Protein AF-A0A385FXW1-F1 (afdb_monomer_lite)

Sequence (199 aa):
MKAQQQLSPAILTKRTLDVDSADQAAQHPALFAQWQNGDLRPSAITLAFDPKARGGRDRMFSSTQFVGPWVDEACGTREPGVDRWEKGLFYPTWEQLCKLSALTETSLGILLNSPDTPNFLNGCSQVPTAFALRQVFHPLIVTATVNAHPHQAPLEDMTQALNQAIAAILQSIEDETDPLTLCLSELQTKPYLGEQDKS

Foldseek 3Di:
DDPPPLDALVVLLVLLPPQDLVVVCVVCVVLVVLLLVQLFALVLLVCLQAVPQAADDPCPDGPGSCDDQSNQVSLVHGPPVSVCSNQLLARDASSSLSSSCRSSVPDSCCRRVPDQPPGRHVHVDPDQLSVVSNRGRQVLRSCQQSVQPPDGHPPVSSVVSSVVSSVVQVVCVVVCNRPVSVVVVVVVPDDPPDDDDDD

pLDDT: mean 81.61, std 19.02, range [37.19, 98.44]

Secondary structure (DSSP, 8-state):
----PPPPHHHHGGGTTT--HHHHHHH-HHHHHHHHTT---HHHHHHHH-TT---STT------S--STHHHHHTTS-TTHHHHHHTTSSPPPHHHHHHHHHHHT--HHHHHSPPP-TTSSTTT-S-HHHHHHHHS--HHHHHHHHHHTTSPPPHHHHHHHHHHHHHHHHHHHHTT--HHHHHHHHHHHS---------

Radius of gyration: 18.96 Å; chains: 1; bounding box: 50×40×64 Å

Structure (mmCIF, N/CA/C/O backbone):
data_AF-A0A385FXW1-F1
#
_entry.id   AF-A0A385FXW1-F1
#
loop_
_atom_site.group_PDB
_atom_site.id
_atom_site.type_symbol
_atom_site.label_atom_id
_atom_site.label_alt_id
_atom_site.label_comp_id
_atom_site.label_asym_id
_atom_site.label_entity_id
_atom_site.label_seq_id
_atom_site.pdbx_PDB_ins_code
_atom_site.Cartn_x
_atom_site.Cartn_y
_atom_site.Cartn_z
_atom_site.occupancy
_atom_site.B_iso_or_equiv
_atom_site.auth_seq_id
_atom_site.auth_comp_id
_atom_site.auth_asym_id
_atom_site.auth_atom_id
_atom_site.pdbx_PDB_model_num
ATOM 1 N N . MET A 1 1 ? 34.981 7.737 -3.564 1.00 38.00 1 MET A N 1
ATOM 2 C CA . MET A 1 1 ? 33.539 7.458 -3.381 1.00 38.00 1 MET A CA 1
ATOM 3 C C . MET A 1 1 ? 32.894 7.509 -4.756 1.00 38.00 1 MET A C 1
ATOM 5 O O . MET A 1 1 ? 32.990 8.546 -5.397 1.00 38.00 1 MET A O 1
ATOM 9 N N . LYS A 1 2 ? 32.360 6.396 -5.273 1.00 37.19 2 LYS A N 1
ATOM 10 C CA . LYS A 1 2 ? 31.657 6.410 -6.566 1.00 37.19 2 LYS A CA 1
ATOM 11 C C . LYS A 1 2 ? 30.309 7.101 -6.354 1.00 37.19 2 LYS A C 1
ATOM 13 O O . LYS A 1 2 ? 29.564 6.683 -5.472 1.00 37.19 2 LYS A O 1
ATOM 18 N N . ALA A 1 3 ? 30.025 8.155 -7.114 1.00 46.53 3 ALA A N 1
ATOM 19 C CA . ALA A 1 3 ? 28.678 8.704 -7.192 1.00 46.53 3 ALA A CA 1
ATOM 20 C C . ALA A 1 3 ? 27.745 7.577 -7.659 1.00 46.53 3 ALA A C 1
ATOM 22 O O . ALA A 1 3 ? 28.001 6.974 -8.703 1.00 46.53 3 ALA A O 1
ATOM 23 N N . GLN A 1 4 ? 26.719 7.239 -6.875 1.00 55.38 4 GLN A N 1
ATOM 24 C CA . GLN A 1 4 ? 25.631 6.406 -7.381 1.00 55.38 4 GLN A CA 1
ATOM 25 C C . GLN A 1 4 ? 24.998 7.187 -8.537 1.00 55.38 4 GLN A C 1
ATOM 27 O O . GLN A 1 4 ? 24.484 8.283 -8.327 1.00 55.38 4 GLN A O 1
ATOM 32 N N . GLN A 1 5 ? 25.114 6.674 -9.763 1.00 60.84 5 GLN A N 1
ATOM 33 C CA . GLN A 1 5 ? 24.385 7.227 -10.900 1.00 60.84 5 GLN A CA 1
ATOM 34 C C . GLN A 1 5 ? 22.892 7.094 -10.600 1.00 60.84 5 GLN A C 1
ATOM 36 O O . GLN A 1 5 ? 22.408 5.979 -10.414 1.00 60.84 5 GLN A O 1
ATOM 41 N N . GLN A 1 6 ? 22.182 8.222 -10.527 1.00 71.50 6 GLN A N 1
ATOM 42 C CA . GLN A 1 6 ? 20.722 8.219 -10.501 1.00 71.50 6 GLN A CA 1
ATOM 43 C C . GLN A 1 6 ? 20.230 7.586 -11.805 1.00 71.50 6 GLN A C 1
ATOM 45 O O . GLN A 1 6 ? 20.621 8.011 -12.896 1.00 71.50 6 GLN A O 1
ATOM 50 N N . LEU A 1 7 ? 19.423 6.534 -11.688 1.00 80.69 7 LEU A N 1
ATOM 51 C CA . LEU A 1 7 ? 18.827 5.875 -12.843 1.00 80.69 7 LEU A CA 1
ATOM 52 C C . LEU A 1 7 ? 17.668 6.731 -13.359 1.00 80.69 7 LEU A C 1
ATOM 54 O O . LEU A 1 7 ? 16.971 7.384 -12.586 1.00 80.69 7 LEU A O 1
ATOM 58 N N . SER A 1 8 ? 17.457 6.738 -14.675 1.00 86.44 8 SER A N 1
ATOM 59 C CA . SER A 1 8 ? 16.329 7.469 -15.253 1.00 86.44 8 SER A CA 1
ATOM 60 C C . SER A 1 8 ? 14.996 6.769 -14.942 1.00 86.44 8 SER A C 1
ATOM 62 O O . SER A 1 8 ? 14.975 5.537 -14.824 1.00 86.44 8 SER A O 1
ATOM 64 N N . PRO A 1 9 ? 13.867 7.507 -14.898 1.00 88.69 9 PRO A N 1
ATOM 65 C CA . PRO A 1 9 ? 12.534 6.924 -14.721 1.00 88.69 9 PRO A CA 1
ATOM 66 C C . PRO A 1 9 ? 12.256 5.754 -15.673 1.00 88.69 9 PRO A C 1
ATOM 68 O O . PRO A 1 9 ? 11.842 4.685 -15.246 1.00 88.69 9 PRO A O 1
ATOM 71 N N . ALA A 1 10 ? 12.618 5.898 -16.952 1.00 89.25 10 ALA A N 1
ATOM 72 C CA . ALA A 1 10 ? 12.426 4.855 -17.961 1.00 89.25 10 ALA A CA 1
ATOM 73 C C . ALA A 1 10 ? 13.201 3.553 -17.679 1.00 89.25 10 ALA A C 1
ATOM 75 O O . ALA A 1 10 ? 12.789 2.487 -18.130 1.00 89.25 10 ALA A O 1
ATOM 76 N N . ILE A 1 11 ? 14.337 3.617 -16.974 1.00 89.00 11 ILE A N 1
ATOM 77 C CA . ILE A 1 11 ? 15.075 2.419 -16.549 1.00 89.00 11 ILE A CA 1
ATOM 78 C C . ILE A 1 11 ? 14.391 1.789 -15.335 1.00 89.00 11 ILE A C 1
ATOM 80 O O . ILE A 1 11 ? 14.247 0.570 -15.289 1.00 89.00 11 ILE A O 1
ATOM 84 N N . LEU A 1 12 ? 13.953 2.608 -14.378 1.00 89.81 12 LEU A N 1
ATOM 85 C CA . LEU A 1 12 ? 13.321 2.143 -13.144 1.00 89.81 12 LEU A CA 1
ATOM 86 C C . LEU A 1 12 ? 11.959 1.489 -13.408 1.00 89.81 12 LEU A C 1
ATOM 88 O O . LEU A 1 12 ? 11.709 0.402 -12.895 1.00 89.81 12 LEU A O 1
ATOM 92 N N . THR A 1 13 ? 11.124 2.069 -14.274 1.00 92.56 13 THR A N 1
ATOM 93 C CA . THR A 1 13 ? 9.800 1.522 -14.622 1.00 92.56 13 THR A CA 1
ATOM 94 C C . THR A 1 13 ? 9.877 0.129 -15.250 1.00 92.56 13 THR A C 1
ATOM 96 O O . THR A 1 13 ? 8.966 -0.671 -15.078 1.00 92.56 13 THR A O 1
ATOM 99 N N . LYS A 1 14 ? 10.983 -0.236 -15.916 1.00 93.94 14 LYS A N 1
ATOM 100 C CA . LYS A 1 14 ? 11.144 -1.595 -16.470 1.00 93.94 14 LYS A CA 1
ATOM 101 C C . LYS A 1 14 ? 11.093 -2.689 -15.406 1.00 93.94 14 LYS A C 1
ATOM 103 O O . LYS A 1 14 ? 10.766 -3.820 -15.737 1.00 93.94 14 LYS A O 1
ATOM 108 N N . ARG A 1 15 ? 11.389 -2.361 -14.145 1.00 94.19 15 ARG A N 1
ATOM 109 C CA . ARG A 1 15 ? 11.328 -3.307 -13.024 1.00 94.19 15 ARG A CA 1
ATOM 110 C C . ARG A 1 15 ? 9.906 -3.781 -12.732 1.00 94.19 15 ARG A C 1
ATOM 112 O O . ARG A 1 15 ? 9.751 -4.832 -12.127 1.00 94.19 15 ARG A O 1
ATOM 119 N N . THR A 1 16 ? 8.883 -3.026 -13.140 1.00 95.31 16 THR A N 1
ATOM 120 C CA . THR A 1 16 ? 7.488 -3.295 -12.764 1.00 95.31 16 THR A CA 1
ATOM 121 C C . THR A 1 16 ? 6.642 -3.903 -13.883 1.00 95.31 16 THR A C 1
ATOM 123 O O . THR A 1 16 ? 5.524 -4.337 -13.612 1.00 95.31 16 THR A O 1
ATOM 126 N N . LEU A 1 17 ? 7.159 -3.959 -15.119 1.00 91.19 17 LEU A N 1
ATOM 127 C CA . LEU A 1 17 ? 6.408 -4.394 -16.306 1.00 91.19 17 LEU A CA 1
ATOM 128 C C . LEU A 1 17 ? 6.034 -5.881 -16.280 1.00 91.19 17 LEU A C 1
ATOM 130 O O . LEU A 1 17 ? 4.918 -6.224 -16.655 1.00 91.19 17 LEU A O 1
ATOM 134 N N . ASP A 1 18 ? 6.942 -6.732 -15.800 1.00 89.88 18 ASP A N 1
ATOM 135 C CA . ASP A 1 18 ? 6.795 -8.195 -15.832 1.00 89.88 18 ASP A CA 1
ATOM 136 C C . ASP A 1 18 ? 6.480 -8.788 -14.446 1.00 89.88 18 ASP A C 1
ATOM 138 O O . ASP A 1 18 ? 6.735 -9.961 -14.177 1.00 89.88 18 ASP A O 1
ATOM 142 N N . VAL A 1 19 ? 5.964 -7.967 -13.526 1.00 94.06 19 VAL A N 1
ATOM 143 C CA . VAL A 1 19 ? 5.595 -8.421 -12.181 1.00 94.06 19 VAL A CA 1
ATOM 144 C C . VAL A 1 19 ? 4.312 -9.246 -12.256 1.00 94.06 19 VAL A C 1
ATOM 146 O O . VAL A 1 19 ? 3.219 -8.698 -12.396 1.00 94.06 19 VAL A O 1
ATOM 149 N N . ASP A 1 20 ? 4.443 -10.562 -12.106 1.00 95.56 20 ASP A N 1
ATOM 150 C CA . ASP A 1 20 ? 3.311 -11.476 -11.956 1.00 95.56 20 ASP A CA 1
ATOM 151 C C . ASP A 1 20 ? 2.879 -11.543 -10.484 1.00 95.56 20 ASP A C 1
ATOM 153 O O . ASP A 1 20 ? 3.455 -12.252 -9.657 1.00 95.56 20 ASP A O 1
ATOM 157 N N . SER A 1 21 ? 1.861 -10.759 -10.134 1.00 94.94 21 SER A N 1
ATOM 158 C CA . SER A 1 21 ? 1.354 -10.686 -8.762 1.00 94.94 21 SER A CA 1
ATOM 159 C C . SER A 1 21 ? 0.651 -11.971 -8.309 1.00 94.94 21 SER A C 1
ATOM 161 O O . SER A 1 21 ? 0.663 -12.276 -7.113 1.00 94.94 21 SER A O 1
ATOM 163 N N . ALA A 1 22 ? 0.083 -12.749 -9.236 1.00 96.19 22 ALA A N 1
ATOM 164 C CA . ALA A 1 22 ? -0.553 -14.024 -8.924 1.00 96.19 22 ALA A CA 1
ATOM 165 C C . ALA A 1 22 ? 0.501 -15.086 -8.581 1.00 96.19 22 ALA A C 1
ATOM 167 O O . ALA A 1 22 ? 0.354 -15.798 -7.586 1.00 96.19 22 ALA A O 1
ATOM 168 N N . ASP A 1 23 ? 1.598 -15.133 -9.340 1.00 96.88 23 ASP A N 1
ATOM 169 C CA . ASP A 1 23 ? 2.757 -15.973 -9.032 1.00 96.88 23 ASP A CA 1
ATOM 170 C C . ASP A 1 23 ? 3.409 -15.566 -7.699 1.00 96.88 23 ASP A C 1
ATOM 172 O O . ASP A 1 23 ? 3.661 -16.423 -6.853 1.00 96.88 23 ASP A O 1
ATOM 176 N N . GLN A 1 24 ? 3.568 -14.262 -7.430 1.00 96.12 24 GLN A N 1
ATOM 177 C CA . GLN A 1 24 ? 4.052 -13.780 -6.126 1.00 96.12 24 GLN A CA 1
ATOM 178 C C . GLN A 1 24 ? 3.162 -14.244 -4.961 1.00 96.12 24 GLN A C 1
ATOM 180 O O . GLN A 1 24 ? 3.679 -14.660 -3.924 1.00 96.12 24 GLN A O 1
ATOM 185 N N . ALA A 1 25 ? 1.834 -14.218 -5.119 1.00 96.62 25 ALA A N 1
ATOM 186 C CA . ALA A 1 25 ? 0.914 -14.722 -4.097 1.00 96.62 25 ALA A CA 1
ATOM 187 C C . ALA A 1 25 ? 1.038 -16.245 -3.907 1.00 96.62 25 ALA A C 1
ATOM 189 O O . ALA A 1 25 ? 1.017 -16.729 -2.775 1.00 96.62 25 ALA A O 1
ATOM 190 N N . ALA A 1 26 ? 1.207 -17.000 -4.998 1.00 97.19 26 ALA A N 1
ATOM 191 C CA . ALA A 1 26 ? 1.361 -18.453 -4.964 1.00 97.19 26 ALA A CA 1
ATOM 192 C C . ALA A 1 26 ? 2.693 -18.897 -4.334 1.00 97.19 26 ALA A C 1
ATOM 194 O O . ALA A 1 26 ? 2.722 -19.861 -3.568 1.00 97.19 26 ALA A O 1
ATOM 195 N N . GLN A 1 27 ? 3.787 -18.190 -4.624 1.00 97.38 27 GLN A N 1
ATOM 196 C CA . GLN A 1 27 ? 5.116 -18.469 -4.070 1.00 97.38 27 GLN A CA 1
ATOM 197 C C . GLN A 1 27 ? 5.264 -17.992 -2.621 1.00 97.38 27 GLN A C 1
ATOM 199 O O . GLN A 1 27 ? 6.018 -18.583 -1.843 1.00 97.38 27 GLN A O 1
ATOM 204 N N . HIS A 1 28 ? 4.531 -16.945 -2.236 1.00 96.94 28 HIS A N 1
ATOM 205 C CA . HIS A 1 28 ? 4.620 -16.326 -0.916 1.00 96.94 28 HIS A CA 1
ATOM 206 C C . HIS A 1 28 ? 3.249 -16.197 -0.225 1.00 96.94 28 HIS A C 1
ATOM 208 O O . HIS A 1 28 ? 2.853 -15.092 0.156 1.00 96.94 28 HIS A O 1
ATOM 214 N N . PRO A 1 29 ? 2.538 -17.312 0.039 1.00 97.75 29 PRO A N 1
ATOM 215 C CA . PRO A 1 29 ? 1.183 -17.274 0.596 1.00 97.75 29 PRO A CA 1
ATOM 216 C C . PRO A 1 29 ? 1.125 -16.634 1.990 1.00 97.75 29 PRO A C 1
ATOM 218 O O . PRO A 1 29 ? 0.141 -15.987 2.334 1.00 97.75 29 PRO A O 1
ATOM 221 N N . ALA A 1 30 ? 2.192 -16.762 2.786 1.00 98.06 30 ALA A N 1
ATOM 222 C CA . ALA A 1 30 ? 2.284 -16.101 4.085 1.00 98.06 30 ALA A CA 1
ATOM 223 C C . ALA A 1 30 ? 2.343 -14.570 3.951 1.00 98.06 30 ALA A C 1
ATOM 225 O O . ALA A 1 30 ? 1.659 -13.873 4.691 1.00 98.06 30 ALA A O 1
ATOM 226 N N . LEU A 1 31 ? 3.107 -14.045 2.986 1.00 98.12 31 LEU A N 1
ATOM 227 C CA . LEU A 1 31 ? 3.185 -12.602 2.733 1.00 98.12 31 LEU A CA 1
ATOM 228 C C . LEU A 1 31 ? 1.866 -12.073 2.158 1.00 98.12 31 LEU A C 1
ATOM 230 O O . LEU A 1 31 ? 1.423 -10.988 2.524 1.00 98.12 31 LEU A O 1
ATOM 234 N N . PHE A 1 32 ? 1.207 -12.860 1.307 1.00 98.38 32 PHE A N 1
ATOM 235 C CA . PHE A 1 32 ? -0.126 -12.525 0.818 1.00 98.38 32 PHE A CA 1
ATOM 236 C C . PHE A 1 32 ? -1.137 -12.423 1.970 1.00 98.38 32 PHE A C 1
ATOM 238 O O . PHE A 1 32 ? -1.868 -11.440 2.052 1.00 98.38 32 PHE A O 1
ATOM 245 N N . ALA A 1 33 ? -1.117 -13.367 2.917 1.00 98.12 33 ALA A N 1
ATOM 246 C CA . ALA A 1 33 ? -1.958 -13.311 4.112 1.00 98.12 33 ALA A CA 1
ATOM 247 C C . ALA A 1 33 ? -1.640 -12.096 5.006 1.00 98.12 33 ALA A C 1
ATOM 249 O O . ALA A 1 33 ? -2.557 -11.440 5.492 1.00 98.12 33 ALA A O 1
ATOM 250 N N . GLN A 1 34 ? -0.361 -11.746 5.186 1.00 98.06 34 GLN A N 1
ATOM 251 C CA . GLN A 1 34 ? 0.041 -10.528 5.908 1.00 98.06 34 GLN A CA 1
ATOM 252 C C . GLN A 1 34 ? -0.510 -9.257 5.244 1.00 98.06 34 GLN A C 1
ATOM 254 O O . GLN A 1 34 ? -1.035 -8.369 5.915 1.00 98.06 34 GLN A O 1
ATOM 259 N N . TRP A 1 35 ? -0.456 -9.178 3.911 1.00 98.38 35 TRP A N 1
ATOM 260 C CA . TRP A 1 35 ? -1.084 -8.083 3.167 1.00 98.38 35 TRP A CA 1
ATOM 261 C C . TRP A 1 35 ? -2.607 -8.054 3.369 1.00 98.38 35 TRP A C 1
ATOM 263 O O . TRP A 1 35 ? -3.163 -6.993 3.642 1.00 98.38 35 TRP A O 1
ATOM 273 N N . GLN A 1 36 ? -3.288 -9.203 3.323 1.00 98.25 36 GLN A N 1
ATOM 274 C CA . GLN A 1 36 ? -4.732 -9.270 3.594 1.00 98.25 36 GLN A CA 1
ATOM 275 C C . GLN A 1 36 ? -5.090 -8.787 5.008 1.00 98.25 36 GLN A C 1
ATOM 277 O O . GLN A 1 36 ? -6.149 -8.192 5.202 1.00 98.25 36 GLN A O 1
ATOM 282 N N . ASN A 1 37 ? -4.198 -8.999 5.976 1.00 96.75 37 ASN A N 1
ATOM 283 C CA . ASN A 1 37 ? -4.364 -8.550 7.358 1.00 96.75 37 ASN A CA 1
ATOM 284 C C . ASN A 1 37 ? -4.016 -7.068 7.574 1.00 96.75 37 ASN A C 1
ATOM 286 O O . ASN A 1 37 ? -4.259 -6.542 8.659 1.00 96.75 37 ASN A O 1
ATOM 290 N N . GLY A 1 38 ? -3.492 -6.374 6.558 1.00 95.81 38 GLY A N 1
ATOM 291 C CA . GLY A 1 38 ? -3.130 -4.963 6.668 1.00 95.81 38 GLY A CA 1
ATOM 292 C C . GLY A 1 38 ? -1.759 -4.710 7.296 1.00 95.81 38 GLY A C 1
ATOM 293 O O . GLY A 1 38 ? -1.521 -3.608 7.783 1.00 95.81 38 GLY A O 1
ATOM 294 N N . ASP A 1 39 ? -0.849 -5.689 7.276 1.00 95.50 39 ASP A N 1
ATOM 295 C CA . ASP A 1 39 ? 0.424 -5.609 8.013 1.00 95.50 39 ASP A CA 1
ATOM 296 C C . ASP A 1 39 ? 1.414 -4.582 7.431 1.00 95.50 39 ASP A C 1
ATOM 298 O O . ASP A 1 39 ? 2.279 -4.069 8.145 1.00 95.50 39 ASP A O 1
ATOM 302 N N . LEU A 1 40 ? 1.268 -4.227 6.148 1.00 96.06 40 LEU A N 1
ATOM 303 C CA . LEU A 1 40 ? 2.027 -3.144 5.511 1.00 96.06 40 LEU A CA 1
ATOM 304 C C . LEU A 1 40 ? 1.834 -1.831 6.280 1.00 96.06 40 LEU A C 1
ATOM 306 O O . LEU A 1 40 ? 0.716 -1.464 6.623 1.00 96.06 40 LEU A O 1
ATOM 310 N N . ARG A 1 41 ? 2.909 -1.066 6.480 1.00 91.94 41 ARG A N 1
ATOM 311 C CA . ARG A 1 41 ? 2.847 0.243 7.146 1.00 91.94 41 ARG A CA 1
ATOM 312 C C . ARG A 1 41 ? 3.064 1.389 6.160 1.00 91.94 41 ARG A C 1
ATOM 314 O O . ARG A 1 41 ? 3.929 1.260 5.291 1.00 91.94 41 ARG A O 1
ATOM 321 N N . PRO A 1 42 ? 2.370 2.535 6.313 1.00 92.19 42 PRO A N 1
ATOM 322 C CA . PRO A 1 42 ? 2.653 3.724 5.504 1.00 92.19 42 PRO A CA 1
ATOM 323 C C . PRO A 1 42 ? 4.131 4.141 5.582 1.00 92.19 42 PRO A C 1
ATOM 325 O O . PRO A 1 42 ? 4.738 4.514 4.582 1.00 92.19 42 PRO A O 1
ATOM 328 N N . SER A 1 43 ? 4.749 3.972 6.753 1.00 86.94 43 SER A N 1
ATOM 329 C CA . SER A 1 43 ? 6.176 4.211 6.976 1.00 86.94 43 SER A CA 1
ATOM 330 C C . SER A 1 43 ? 7.108 3.338 6.146 1.00 86.94 43 SER A C 1
ATOM 332 O O . SER A 1 43 ? 8.137 3.820 5.676 1.00 86.94 43 SER A O 1
ATOM 334 N N . ALA A 1 44 ? 6.748 2.072 5.939 1.00 91.75 44 ALA A N 1
ATOM 335 C CA . ALA A 1 44 ? 7.525 1.148 5.124 1.00 91.75 44 ALA A CA 1
ATOM 336 C C . ALA A 1 44 ? 7.569 1.614 3.662 1.00 91.75 44 ALA A C 1
ATOM 338 O O . ALA A 1 44 ? 8.607 1.510 3.015 1.00 91.75 44 ALA A O 1
ATOM 339 N N . ILE A 1 45 ? 6.466 2.191 3.170 1.00 93.44 45 ILE A N 1
ATOM 340 C CA . ILE A 1 45 ? 6.373 2.776 1.826 1.00 93.44 45 ILE A CA 1
ATOM 341 C C . ILE A 1 45 ? 7.298 3.988 1.717 1.00 93.44 45 ILE A C 1
ATOM 343 O O . ILE A 1 45 ? 8.138 4.039 0.819 1.00 93.44 45 ILE A O 1
ATOM 347 N N . THR A 1 46 ? 7.210 4.921 2.669 1.00 89.50 46 THR A N 1
ATOM 348 C CA . THR A 1 46 ? 8.086 6.100 2.686 1.00 89.50 46 THR A CA 1
ATOM 349 C C . THR A 1 46 ? 9.558 5.723 2.755 1.00 89.50 46 THR A C 1
ATOM 351 O O . THR A 1 46 ? 10.365 6.273 2.013 1.00 89.50 46 THR A O 1
ATOM 354 N N . LEU A 1 47 ? 9.931 4.749 3.587 1.00 87.56 47 LEU A N 1
ATOM 355 C CA . LEU A 1 47 ? 11.320 4.298 3.697 1.00 87.56 47 LEU A CA 1
ATOM 356 C C . LEU A 1 47 ? 11.806 3.536 2.459 1.00 87.56 47 LEU A C 1
ATOM 358 O O . LEU A 1 47 ? 13.001 3.569 2.170 1.00 87.56 47 LEU A O 1
ATOM 362 N N . ALA A 1 48 ? 10.917 2.877 1.714 1.00 91.19 48 ALA A N 1
ATOM 363 C CA . ALA A 1 48 ? 11.274 2.225 0.457 1.00 91.19 48 ALA A CA 1
ATOM 364 C C . ALA A 1 48 ? 11.625 3.251 -0.636 1.00 91.19 48 ALA A C 1
ATOM 366 O O . ALA A 1 48 ? 12.578 3.052 -1.391 1.00 91.19 48 ALA A O 1
ATOM 367 N N . PHE A 1 49 ? 10.901 4.374 -0.699 1.00 89.75 49 PHE A N 1
ATOM 368 C CA . PHE A 1 49 ? 11.179 5.454 -1.652 1.00 89.75 49 PHE A CA 1
ATOM 369 C C . PHE A 1 49 ? 12.261 6.425 -1.178 1.00 89.75 49 PHE A C 1
ATOM 371 O O . PHE A 1 49 ? 13.022 6.952 -1.990 1.00 89.75 49 PHE A O 1
ATOM 378 N N . ASP A 1 50 ? 12.384 6.643 0.124 1.00 86.06 50 ASP A N 1
ATOM 379 C CA . ASP A 1 50 ? 13.431 7.457 0.721 1.00 86.06 50 ASP A CA 1
ATOM 380 C C . ASP A 1 50 ? 13.971 6.801 2.002 1.00 86.06 50 ASP A C 1
ATOM 382 O O . ASP A 1 50 ? 13.564 7.140 3.116 1.00 86.06 50 ASP A O 1
ATOM 386 N N . PRO A 1 51 ? 14.980 5.917 1.881 1.00 80.62 51 PRO A N 1
ATOM 387 C CA . PRO A 1 51 ? 15.619 5.285 3.038 1.00 80.62 51 PRO A CA 1
ATOM 388 C C . PRO A 1 51 ? 16.305 6.280 3.983 1.00 80.62 51 PRO A C 1
ATOM 390 O O . PRO A 1 51 ? 16.703 5.926 5.094 1.00 80.62 51 PRO A O 1
ATOM 393 N N . LYS A 1 52 ? 16.521 7.522 3.528 1.00 75.50 52 LYS A N 1
ATOM 394 C CA . LYS A 1 52 ? 17.111 8.607 4.314 1.00 75.50 52 LYS A CA 1
ATOM 395 C C . LYS A 1 52 ? 16.054 9.565 4.850 1.00 75.50 52 LYS A C 1
ATOM 397 O O . LYS A 1 52 ? 16.461 10.563 5.451 1.00 75.50 52 LYS A O 1
ATOM 402 N N . ALA A 1 53 ? 14.763 9.278 4.681 1.00 72.81 53 ALA A N 1
ATOM 403 C CA . ALA A 1 53 ? 13.689 10.072 5.245 1.00 72.81 53 ALA A CA 1
ATOM 404 C C . ALA A 1 53 ? 13.917 10.220 6.754 1.00 72.81 53 ALA A C 1
ATOM 406 O O . ALA A 1 53 ? 13.914 9.259 7.524 1.00 72.81 53 ALA A O 1
ATOM 407 N N . ARG A 1 54 ? 14.177 11.456 7.180 1.00 58.97 54 ARG A N 1
ATOM 408 C CA . ARG A 1 54 ? 14.229 11.847 8.587 1.00 58.97 54 ARG A CA 1
ATOM 409 C C . ARG A 1 54 ? 13.103 12.845 8.758 1.00 58.97 54 ARG A C 1
ATOM 411 O O . ARG A 1 54 ? 13.134 13.883 8.106 1.00 58.97 54 ARG A O 1
ATOM 418 N N . GLY A 1 55 ? 12.113 12.505 9.573 1.00 53.44 55 GLY A N 1
ATOM 419 C CA . GLY A 1 55 ? 10.997 13.389 9.890 1.00 53.44 55 GLY A CA 1
ATOM 420 C C . GLY A 1 55 ? 11.391 14.814 10.247 1.00 53.44 55 GLY A C 1
ATOM 421 O O . GLY A 1 55 ? 12.513 15.073 10.685 1.00 53.44 55 GLY A O 1
ATOM 422 N N . GLY A 1 56 ? 10.427 15.724 10.129 1.00 46.25 56 GLY A N 1
ATOM 423 C CA . GLY A 1 56 ? 10.570 17.120 10.540 1.00 46.25 56 GLY A CA 1
ATOM 424 C C . GLY A 1 56 ? 10.651 18.104 9.371 1.00 46.25 56 GLY A C 1
ATOM 425 O O . GLY A 1 56 ? 10.940 17.748 8.232 1.00 46.25 56 GLY A O 1
ATOM 426 N N . ARG A 1 57 ? 10.357 19.376 9.664 1.00 44.41 57 ARG A N 1
ATOM 427 C CA . ARG A 1 57 ? 10.230 20.454 8.663 1.00 44.41 57 ARG A CA 1
ATOM 428 C C . ARG A 1 57 ? 11.563 20.893 8.039 1.00 44.41 57 ARG A C 1
ATOM 430 O O . ARG A 1 57 ? 11.549 21.556 7.010 1.00 44.41 57 ARG A O 1
ATOM 437 N N . ASP A 1 58 ? 12.697 20.506 8.622 1.00 42.25 58 ASP A N 1
ATOM 438 C CA . ASP A 1 58 ? 14.004 21.107 8.314 1.00 42.25 58 ASP A CA 1
ATOM 439 C C . ASP A 1 58 ? 14.766 20.451 7.149 1.00 42.25 58 ASP A C 1
ATOM 441 O O . ASP A 1 58 ? 15.892 20.848 6.844 1.00 42.25 58 ASP A O 1
ATOM 445 N N . ARG A 1 59 ? 14.203 19.441 6.472 1.00 50.84 59 ARG A N 1
ATOM 446 C CA . ARG A 1 59 ? 14.872 18.759 5.346 1.00 50.84 59 ARG A CA 1
ATOM 447 C C . ARG A 1 59 ? 13.914 18.532 4.183 1.00 50.84 59 ARG A C 1
ATOM 449 O O . ARG A 1 59 ? 13.489 17.422 3.903 1.00 50.84 59 ARG A O 1
ATOM 456 N N . MET A 1 60 ? 13.596 19.630 3.505 1.00 46.12 60 MET A N 1
ATOM 457 C CA . MET A 1 60 ? 12.585 19.720 2.443 1.00 46.12 60 MET A CA 1
ATOM 458 C C . MET A 1 60 ? 12.981 19.084 1.097 1.00 46.12 60 MET A C 1
ATOM 460 O O . MET A 1 60 ? 12.166 19.055 0.183 1.00 46.12 60 MET A O 1
ATOM 464 N N . PHE A 1 61 ? 14.208 18.572 0.954 1.00 51.44 61 PHE A N 1
ATOM 465 C CA . PHE A 1 61 ? 14.693 18.001 -0.304 1.00 51.44 61 PHE A CA 1
ATOM 466 C C . PHE A 1 61 ? 15.251 16.600 -0.073 1.00 51.44 61 PHE A C 1
ATOM 468 O O . PHE A 1 61 ? 16.403 16.428 0.336 1.00 51.44 61 PHE A O 1
ATOM 475 N N . SER A 1 62 ? 14.421 15.593 -0.343 1.00 59.56 62 SER A N 1
ATOM 476 C CA . SER A 1 62 ? 14.924 14.242 -0.544 1.00 59.56 62 SER A CA 1
ATOM 477 C C . SER A 1 62 ? 15.773 14.220 -1.815 1.00 59.56 62 SER A C 1
ATOM 479 O O . SER A 1 62 ? 15.377 14.750 -2.850 1.00 59.56 62 SER A O 1
ATOM 481 N N . SER A 1 63 ? 16.957 13.613 -1.737 1.00 64.06 63 SER A N 1
ATOM 482 C CA . SER A 1 63 ? 17.804 13.350 -2.915 1.00 64.06 63 SER A CA 1
ATOM 483 C C . SER A 1 63 ? 17.452 12.020 -3.587 1.00 64.06 63 SER A C 1
ATOM 485 O O . SER A 1 63 ? 18.232 11.507 -4.397 1.00 64.06 63 SER A O 1
ATOM 487 N N . THR A 1 64 ? 16.300 11.442 -3.232 1.00 77.19 64 THR A N 1
ATOM 488 C CA . THR A 1 64 ? 15.810 10.226 -3.863 1.00 77.19 64 THR A CA 1
ATOM 489 C C . THR A 1 64 ? 15.543 10.446 -5.349 1.00 77.19 64 THR A C 1
ATOM 491 O O . THR A 1 64 ? 15.183 11.534 -5.793 1.00 77.19 64 THR A O 1
ATOM 494 N N . GLN A 1 65 ? 15.755 9.392 -6.131 1.00 81.62 65 GLN A N 1
ATOM 495 C CA . GLN A 1 65 ? 15.409 9.366 -7.550 1.00 81.62 65 GLN A CA 1
ATOM 496 C C . GLN A 1 65 ? 13.901 9.171 -7.770 1.00 81.62 65 GLN A C 1
ATOM 498 O O . GLN A 1 65 ? 13.420 9.443 -8.863 1.00 81.62 65 GLN A O 1
ATOM 503 N N . PHE A 1 66 ? 13.157 8.735 -6.747 1.00 86.62 66 PHE A N 1
ATOM 504 C CA . PHE A 1 66 ? 11.717 8.474 -6.795 1.00 86.62 66 PHE A CA 1
ATOM 505 C C . PHE A 1 66 ? 10.897 9.751 -6.564 1.00 86.62 66 PHE A C 1
ATOM 507 O O . PHE A 1 66 ? 10.236 9.903 -5.543 1.00 86.62 66 PHE A O 1
ATOM 514 N N . VAL A 1 67 ? 10.979 10.695 -7.504 1.00 83.12 67 VAL A N 1
ATOM 515 C CA . VAL A 1 67 ? 10.256 11.974 -7.433 1.00 83.12 67 VAL A CA 1
ATOM 516 C C . VAL A 1 67 ? 9.455 12.204 -8.710 1.00 83.12 67 VAL A C 1
ATOM 518 O O . VAL A 1 67 ? 10.010 12.150 -9.810 1.00 83.12 67 VAL A O 1
ATOM 521 N N . GLY A 1 68 ? 8.167 12.517 -8.549 1.00 85.25 68 GLY A N 1
ATOM 522 C CA . GLY A 1 68 ? 7.252 12.907 -9.623 1.00 85.25 68 GLY A CA 1
ATOM 523 C C . GLY A 1 68 ? 6.207 11.842 -9.990 1.00 85.25 68 GLY A C 1
ATOM 524 O O . GLY A 1 68 ? 6.286 10.707 -9.524 1.00 85.25 68 GLY A O 1
ATOM 525 N N . PRO A 1 69 ? 5.264 12.189 -10.887 1.00 88.62 69 PRO A N 1
ATOM 526 C CA . PRO A 1 69 ? 4.067 11.389 -11.192 1.00 88.62 69 PRO A CA 1
ATOM 527 C C . PRO A 1 69 ? 4.351 10.014 -11.803 1.00 88.62 69 PRO A C 1
ATOM 529 O O . PRO A 1 69 ? 3.503 9.126 -11.798 1.00 88.62 69 PRO A O 1
ATOM 532 N N . TRP A 1 70 ? 5.550 9.821 -12.355 1.00 92.88 70 TRP A N 1
ATOM 533 C CA . TRP A 1 70 ? 5.946 8.549 -12.952 1.00 92.88 70 TRP A CA 1
ATOM 534 C C . TRP A 1 70 ? 6.033 7.422 -11.909 1.00 92.88 70 TRP A C 1
ATOM 536 O O . TRP A 1 70 ? 5.931 6.252 -12.276 1.00 92.88 70 TRP A O 1
ATOM 546 N N . VAL A 1 71 ? 6.225 7.756 -10.625 1.00 94.19 71 VAL A N 1
ATOM 547 C CA . VAL A 1 71 ? 6.287 6.777 -9.530 1.00 94.19 71 VAL A CA 1
ATOM 548 C C . VAL A 1 71 ? 4.921 6.117 -9.339 1.00 94.19 71 VAL A C 1
ATOM 550 O O . VAL A 1 71 ? 4.844 4.891 -9.271 1.00 94.19 71 VAL A O 1
ATOM 553 N N . ASP A 1 72 ? 3.842 6.905 -9.338 1.00 96.25 72 ASP A N 1
ATOM 554 C CA . ASP A 1 72 ? 2.467 6.403 -9.294 1.00 96.25 72 ASP A CA 1
ATOM 555 C C . ASP A 1 72 ? 2.177 5.449 -10.451 1.00 96.25 72 ASP A C 1
ATOM 557 O O . ASP A 1 72 ? 1.701 4.331 -10.242 1.00 96.25 72 ASP A O 1
ATOM 561 N N . GLU A 1 73 ? 2.522 5.867 -11.670 1.00 95.94 73 GLU A N 1
ATOM 562 C CA . GLU A 1 73 ? 2.316 5.064 -12.873 1.00 95.94 73 GLU A CA 1
ATOM 563 C C . GLU A 1 73 ? 3.112 3.754 -12.815 1.00 95.94 73 GLU A C 1
ATOM 565 O O . GLU A 1 73 ? 2.560 2.681 -13.070 1.00 95.94 73 GLU A O 1
ATOM 570 N N . ALA A 1 74 ? 4.382 3.810 -12.402 1.00 96.44 74 ALA A N 1
ATOM 571 C CA . ALA A 1 74 ? 5.229 2.629 -12.252 1.00 96.44 74 ALA A CA 1
ATOM 572 C C . ALA A 1 74 ? 4.683 1.646 -11.202 1.00 96.44 74 ALA A C 1
ATOM 574 O O . ALA A 1 74 ? 4.813 0.432 -11.377 1.00 96.44 74 ALA A O 1
ATOM 575 N N . CYS A 1 75 ? 4.033 2.149 -10.150 1.00 96.38 75 CYS A N 1
ATOM 576 C CA . CYS A 1 75 ? 3.339 1.347 -9.146 1.00 96.38 75 CYS A CA 1
ATOM 577 C C . CYS A 1 75 ? 1.935 0.886 -9.572 1.00 96.38 75 CYS A C 1
ATOM 579 O O . CYS A 1 75 ? 1.302 0.136 -8.832 1.00 96.38 75 CYS A O 1
ATOM 581 N N . GLY A 1 76 ? 1.435 1.282 -10.746 1.00 95.06 76 GLY A N 1
ATOM 582 C CA . GLY A 1 76 ? 0.108 0.896 -11.230 1.00 95.06 76 GLY A CA 1
ATOM 583 C C . GLY A 1 76 ? -1.039 1.658 -10.561 1.00 95.06 76 GLY A C 1
ATOM 584 O O . GLY A 1 76 ? -2.117 1.099 -10.355 1.00 95.06 76 GLY A O 1
ATOM 585 N N . THR A 1 77 ? -0.817 2.917 -10.192 1.00 95.19 77 THR A N 1
ATOM 586 C CA . THR A 1 77 ? -1.847 3.827 -9.678 1.00 95.19 77 THR A CA 1
ATOM 587 C C . THR A 1 77 ? -1.831 5.155 -10.441 1.00 95.19 77 THR A C 1
ATOM 589 O O . THR A 1 77 ? -1.009 5.379 -11.327 1.00 95.19 77 THR A O 1
ATOM 592 N N . ARG A 1 78 ? -2.791 6.033 -10.144 1.00 93.19 78 ARG A N 1
ATOM 593 C CA . ARG A 1 78 ? -2.834 7.404 -10.668 1.00 93.19 78 ARG A CA 1
ATOM 594 C C . ARG A 1 78 ? -2.394 8.370 -9.583 1.00 93.19 78 ARG A C 1
ATOM 596 O O . ARG A 1 78 ? -2.828 8.214 -8.442 1.00 93.19 78 ARG A O 1
ATOM 603 N N . GLU A 1 79 ? -1.620 9.385 -9.956 1.00 91.06 79 GLU A N 1
ATOM 604 C CA . GLU A 1 79 ? -1.245 10.473 -9.049 1.00 91.06 79 GLU A CA 1
ATOM 605 C C . GLU A 1 79 ? -2.507 11.100 -8.412 1.00 91.06 79 GLU A C 1
ATOM 607 O O . GLU A 1 79 ? -3.500 11.335 -9.119 1.00 91.06 79 GLU A O 1
ATOM 612 N N . PRO A 1 80 ? -2.529 11.361 -7.088 1.00 94.06 80 PRO A N 1
ATOM 613 C CA . PRO A 1 80 ? -1.450 11.205 -6.098 1.00 94.06 80 PRO A CA 1
ATOM 614 C C . PRO A 1 80 ? -1.610 9.907 -5.277 1.00 94.06 80 PRO A C 1
ATOM 616 O O . PRO A 1 80 ? -1.906 9.933 -4.081 1.00 94.06 80 PRO A O 1
ATOM 619 N N . GLY A 1 81 ? -1.557 8.748 -5.925 1.00 94.12 81 GLY A N 1
ATOM 620 C CA . GLY A 1 81 ? -1.883 7.449 -5.342 1.00 94.12 81 GLY A CA 1
ATOM 621 C C . GLY A 1 81 ? -0.857 6.979 -4.315 1.00 94.12 81 GLY A C 1
ATOM 622 O O . GLY A 1 81 ? -1.240 6.627 -3.202 1.00 94.12 81 GLY A O 1
ATOM 623 N N . VAL A 1 82 ? 0.430 7.037 -4.649 1.00 94.31 82 VAL A N 1
ATOM 624 C CA . VAL A 1 82 ? 1.534 6.672 -3.748 1.00 94.31 82 VAL A CA 1
ATOM 625 C C . VAL A 1 82 ? 1.563 7.606 -2.540 1.00 94.31 82 VAL A C 1
ATOM 627 O O . VAL A 1 82 ? 1.608 7.127 -1.408 1.00 94.31 82 VAL A O 1
ATOM 630 N N . ASP A 1 83 ? 1.378 8.914 -2.751 1.00 92.69 83 ASP A N 1
ATOM 631 C CA . ASP A 1 83 ? 1.234 9.890 -1.661 1.00 92.69 83 ASP A CA 1
ATOM 632 C C . ASP A 1 83 ? 0.099 9.522 -0.695 1.00 92.69 83 ASP A C 1
ATOM 634 O O . ASP A 1 83 ? 0.1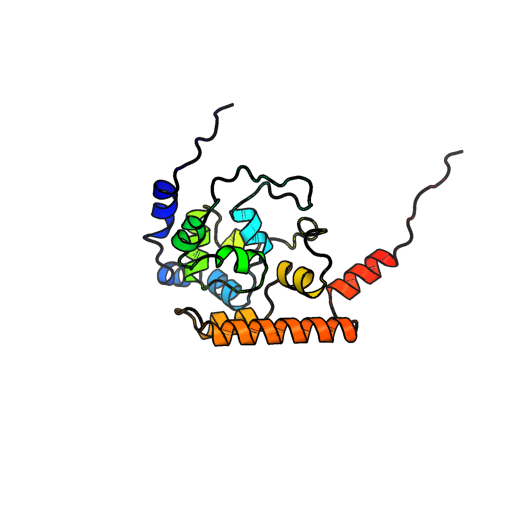75 9.770 0.511 1.00 92.69 83 ASP A O 1
ATOM 638 N N . ARG A 1 84 ? -1.013 8.989 -1.218 1.00 94.94 84 ARG A N 1
ATOM 639 C CA . ARG A 1 84 ? -2.150 8.549 -0.398 1.00 94.94 84 ARG A CA 1
ATOM 640 C C . ARG A 1 84 ? -1.805 7.294 0.394 1.00 94.94 84 ARG A C 1
ATOM 642 O O . ARG A 1 84 ? -2.280 7.181 1.521 1.00 94.94 84 ARG A O 1
ATOM 649 N N . TRP A 1 85 ? -0.970 6.404 -0.135 1.00 96.00 85 TRP A N 1
ATOM 650 C CA . TRP A 1 85 ? -0.485 5.234 0.598 1.00 96.00 85 TRP A CA 1
ATOM 651 C C . TRP A 1 85 ? 0.458 5.632 1.736 1.00 96.00 85 TRP A C 1
ATOM 653 O O . TRP A 1 85 ? 0.242 5.225 2.874 1.00 96.00 85 TRP A O 1
ATOM 663 N N . GLU A 1 86 ? 1.431 6.506 1.476 1.00 91.75 86 GLU A N 1
ATOM 664 C CA . GLU A 1 86 ? 2.353 7.041 2.496 1.00 91.75 86 GLU A CA 1
ATOM 665 C C . GLU A 1 86 ? 1.634 7.817 3.608 1.00 91.75 86 GLU A C 1
ATOM 667 O O . GLU A 1 86 ? 2.087 7.885 4.751 1.00 91.75 86 GLU A O 1
ATOM 672 N N . LYS A 1 87 ? 0.480 8.411 3.288 1.00 90.19 87 LYS A N 1
ATOM 673 C CA . LYS A 1 87 ? -0.375 9.109 4.257 1.00 90.19 87 LYS A CA 1
ATOM 674 C C . LYS A 1 87 ? -1.346 8.183 4.998 1.00 90.19 87 LYS A C 1
ATOM 676 O O . LYS A 1 87 ? -2.079 8.675 5.853 1.00 90.19 87 LYS A O 1
ATOM 681 N N . GLY A 1 88 ? -1.383 6.893 4.662 1.00 92.44 88 GLY A N 1
ATOM 682 C CA . GLY A 1 88 ? -2.326 5.934 5.236 1.00 92.44 88 GLY A CA 1
ATOM 683 C C . GLY A 1 88 ? -3.772 6.096 4.769 1.00 92.44 88 GLY A C 1
ATOM 684 O O . GLY A 1 88 ? -4.681 5.540 5.376 1.00 92.44 88 GLY A O 1
ATOM 685 N N . LEU A 1 89 ? -4.005 6.888 3.719 1.00 95.00 89 LEU A N 1
ATOM 686 C CA . LEU A 1 89 ? -5.345 7.237 3.249 1.00 95.00 89 LEU A CA 1
ATOM 687 C C . LEU A 1 89 ? -5.969 6.107 2.441 1.00 95.00 89 LEU A C 1
ATOM 689 O O . LEU A 1 89 ? -7.155 5.852 2.606 1.00 95.00 89 LEU A O 1
ATOM 693 N N . PHE A 1 90 ? -5.179 5.440 1.593 1.00 96.31 90 PHE A N 1
ATOM 694 C CA . PHE A 1 90 ? -5.597 4.280 0.802 1.00 96.31 90 PHE A CA 1
ATOM 695 C C . PHE A 1 90 ? -4.589 3.149 0.939 1.00 96.31 90 PHE A C 1
ATOM 697 O O . PHE A 1 90 ? -3.392 3.401 1.041 1.00 96.31 90 PHE A O 1
ATOM 704 N N . TYR A 1 91 ? -5.072 1.912 0.896 1.00 97.62 91 TYR A N 1
ATOM 705 C CA . TYR A 1 91 ? -4.234 0.721 0.932 1.00 97.62 91 TYR A CA 1
ATOM 706 C C . TYR A 1 91 ? -3.918 0.263 -0.503 1.00 97.62 91 TYR A C 1
ATOM 708 O O . TYR A 1 91 ? -4.822 0.283 -1.342 1.00 97.62 91 TYR A O 1
ATOM 716 N N . PRO A 1 92 ? -2.667 -0.107 -0.839 1.00 97.81 92 PRO A N 1
ATOM 717 C CA . PRO A 1 92 ? -2.356 -0.633 -2.164 1.00 97.81 92 PRO A CA 1
ATOM 718 C C . PRO A 1 92 ? -2.941 -2.039 -2.349 1.00 97.81 92 PRO A C 1
ATOM 720 O O . PRO A 1 92 ? -2.973 -2.849 -1.417 1.00 97.81 92 PRO A O 1
ATOM 723 N N . THR A 1 93 ? -3.354 -2.367 -3.576 1.00 97.94 93 THR A N 1
ATOM 724 C CA . THR A 1 93 ? -3.655 -3.762 -3.932 1.00 97.94 93 THR A CA 1
ATOM 725 C C . THR A 1 93 ? -2.384 -4.615 -3.862 1.00 97.94 93 THR A C 1
ATOM 727 O O . THR A 1 93 ? -1.269 -4.090 -3.919 1.00 97.94 93 THR A O 1
ATOM 730 N N . TRP A 1 94 ? -2.522 -5.942 -3.793 1.00 98.31 94 TRP A N 1
ATOM 731 C CA . TRP A 1 94 ? -1.359 -6.836 -3.828 1.00 98.31 94 TRP A CA 1
ATOM 732 C C . TRP A 1 94 ? -0.484 -6.624 -5.073 1.00 98.31 94 TRP A C 1
ATOM 734 O O . TRP A 1 94 ? 0.740 -6.591 -4.973 1.00 98.31 94 TRP A O 1
ATOM 744 N N . GLU A 1 95 ? -1.098 -6.405 -6.241 1.00 97.94 95 GLU A N 1
ATOM 745 C CA . GLU A 1 95 ? -0.366 -6.101 -7.475 1.00 97.94 95 GLU A CA 1
ATOM 746 C C . GLU A 1 95 ? 0.447 -4.805 -7.348 1.00 97.94 95 GLU A C 1
ATOM 748 O O . GLU A 1 95 ? 1.632 -4.779 -7.683 1.00 97.94 95 GLU A O 1
ATOM 753 N N . GLN A 1 96 ? -0.163 -3.744 -6.815 1.00 98.06 96 GLN A N 1
ATOM 754 C CA . GLN A 1 96 ? 0.505 -2.461 -6.590 1.00 98.06 96 GLN A CA 1
ATOM 755 C C . GLN A 1 96 ? 1.653 -2.590 -5.579 1.00 98.06 96 GLN A C 1
ATOM 757 O O . GLN A 1 96 ? 2.722 -2.015 -5.789 1.00 98.06 96 GLN A O 1
ATOM 762 N N . LEU A 1 97 ? 1.479 -3.395 -4.524 1.00 98.31 97 LEU A N 1
ATOM 763 C CA . LEU A 1 97 ? 2.534 -3.690 -3.553 1.00 98.31 97 LEU A CA 1
ATOM 764 C C . LEU A 1 97 ? 3.700 -4.467 -4.188 1.00 98.31 97 LEU A C 1
ATOM 766 O O . LEU A 1 97 ? 4.860 -4.137 -3.938 1.00 98.31 97 LEU A O 1
ATOM 770 N N . CYS A 1 98 ? 3.422 -5.446 -5.053 1.00 98.44 98 CYS A N 1
ATOM 771 C CA . CYS A 1 98 ? 4.461 -6.168 -5.793 1.00 98.44 98 CYS A CA 1
ATOM 772 C C . CYS A 1 98 ? 5.236 -5.232 -6.733 1.00 98.44 98 CYS A C 1
ATOM 774 O O . CYS A 1 98 ? 6.466 -5.282 -6.782 1.00 98.44 98 CYS A O 1
ATOM 776 N N . LYS A 1 99 ? 4.546 -4.320 -7.432 1.00 98.19 99 LYS A N 1
ATOM 777 C CA . LYS A 1 99 ? 5.194 -3.307 -8.281 1.00 98.19 99 LYS A CA 1
ATOM 778 C C . LYS A 1 99 ? 6.036 -2.327 -7.469 1.00 98.19 99 LYS A C 1
ATOM 780 O O . LYS A 1 99 ? 7.156 -2.033 -7.869 1.00 98.19 99 LYS A O 1
ATOM 785 N N . LEU A 1 100 ? 5.551 -1.864 -6.316 1.00 97.69 100 LEU A N 1
ATOM 786 C CA . LEU A 1 100 ? 6.329 -1.045 -5.379 1.00 97.69 100 LEU A CA 1
ATOM 787 C C . LEU A 1 100 ? 7.598 -1.778 -4.925 1.00 97.69 100 LEU A C 1
ATOM 789 O O . LEU A 1 100 ? 8.689 -1.203 -4.965 1.00 97.69 100 LEU A O 1
ATOM 793 N N . SER A 1 101 ? 7.471 -3.052 -4.543 1.00 97.50 101 SER A N 1
ATOM 794 C CA . SER A 1 101 ? 8.595 -3.900 -4.136 1.00 97.50 101 SER A CA 1
ATOM 795 C C . SER A 1 101 ? 9.644 -4.012 -5.245 1.00 97.50 101 SER A C 1
ATOM 797 O O . SER A 1 101 ? 10.826 -3.764 -5.006 1.00 97.50 101 SER A O 1
ATOM 799 N N . ALA A 1 102 ? 9.214 -4.285 -6.478 1.00 97.25 102 ALA A N 1
ATOM 800 C CA . ALA A 1 102 ? 10.104 -4.377 -7.630 1.00 97.25 102 ALA A CA 1
ATOM 801 C C . ALA A 1 102 ? 10.748 -3.027 -7.990 1.00 97.25 102 ALA A C 1
ATOM 803 O O . ALA A 1 102 ? 11.943 -2.961 -8.278 1.00 97.25 102 ALA A O 1
ATOM 804 N N . LEU A 1 103 ? 9.982 -1.934 -7.938 1.00 96.12 103 LEU A N 1
ATOM 805 C CA . LEU A 1 103 ? 10.453 -0.590 -8.270 1.00 96.12 103 LEU A CA 1
ATOM 806 C C . LEU A 1 103 ? 11.569 -0.129 -7.324 1.00 96.12 103 LEU A C 1
ATOM 808 O O . LEU A 1 103 ? 12.619 0.346 -7.772 1.00 96.12 103 LEU A O 1
ATOM 812 N N . THR A 1 104 ? 11.331 -0.295 -6.023 1.00 93.56 104 THR A N 1
ATOM 813 C CA . THR A 1 104 ? 12.229 0.140 -4.943 1.00 93.56 104 THR A CA 1
ATOM 814 C C . THR A 1 104 ? 13.310 -0.884 -4.607 1.00 93.56 104 THR A C 1
ATOM 816 O O . THR A 1 104 ? 14.186 -0.591 -3.799 1.00 93.56 104 THR A O 1
ATOM 819 N N . GLU A 1 105 ? 13.251 -2.081 -5.200 1.00 94.12 105 GLU A N 1
ATOM 820 C CA . GLU A 1 105 ? 14.092 -3.237 -4.850 1.00 94.12 105 GLU A CA 1
ATOM 821 C C . GLU A 1 105 ? 14.019 -3.602 -3.352 1.00 94.12 105 GLU A C 1
ATOM 823 O O . GLU A 1 105 ? 14.914 -4.245 -2.802 1.00 94.12 105 GLU A O 1
ATOM 828 N N . THR A 1 106 ? 12.931 -3.214 -2.681 1.00 94.12 106 THR A N 1
ATOM 829 C CA . THR A 1 106 ? 12.660 -3.562 -1.285 1.00 94.12 106 THR A CA 1
ATOM 830 C C . THR A 1 106 ? 11.790 -4.806 -1.262 1.00 94.12 106 THR A C 1
ATOM 832 O O . THR A 1 106 ? 10.678 -4.786 -1.781 1.00 94.12 106 THR A O 1
ATOM 835 N N . SER A 1 107 ? 12.268 -5.900 -0.665 1.00 96.00 107 SER A N 1
ATOM 836 C CA . SER A 1 107 ? 11.506 -7.159 -0.646 1.00 96.00 107 SER A CA 1
ATOM 837 C C . SER A 1 107 ? 10.147 -7.020 0.056 1.00 96.00 107 SER A C 1
ATOM 839 O O . SER A 1 107 ? 10.023 -6.296 1.047 1.00 96.00 107 SER A O 1
ATOM 841 N N . LEU A 1 108 ? 9.148 -7.783 -0.404 1.00 97.31 108 LEU A N 1
ATOM 842 C CA . LEU A 1 108 ? 7.823 -7.875 0.225 1.00 97.31 108 LEU A CA 1
ATOM 843 C C . LEU A 1 108 ? 7.910 -8.189 1.727 1.00 97.31 108 LEU A C 1
ATOM 845 O O . LEU A 1 108 ? 7.184 -7.602 2.524 1.00 97.31 108 LEU A O 1
ATOM 849 N N . GLY A 1 109 ? 8.849 -9.052 2.130 1.00 96.81 109 GLY A N 1
ATOM 850 C CA . GLY A 1 109 ? 9.084 -9.373 3.537 1.00 96.81 109 GLY A CA 1
ATOM 851 C C . GLY A 1 109 ? 9.522 -8.165 4.369 1.00 96.81 109 GLY A C 1
ATOM 852 O O . GLY A 1 109 ? 9.039 -7.998 5.482 1.00 96.81 109 GLY A O 1
ATOM 853 N N . ILE A 1 110 ? 10.379 -7.286 3.840 1.00 93.75 110 ILE A N 1
ATOM 854 C CA . ILE A 1 110 ? 10.759 -6.046 4.539 1.00 93.75 110 ILE A CA 1
ATOM 855 C C . ILE A 1 110 ? 9.556 -5.103 4.639 1.00 93.75 110 ILE A C 1
ATOM 857 O O . ILE A 1 110 ? 9.315 -4.542 5.704 1.00 93.75 11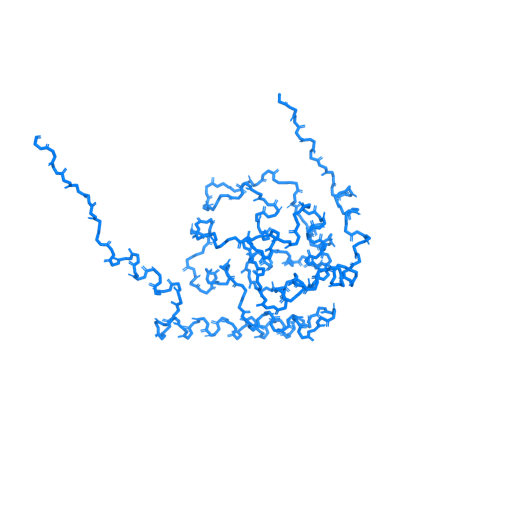0 ILE A O 1
ATOM 861 N N . LEU A 1 111 ? 8.783 -4.950 3.562 1.00 95.44 111 LEU A N 1
ATOM 862 C CA . LEU A 1 111 ? 7.621 -4.055 3.530 1.00 95.44 111 LEU A CA 1
ATOM 863 C C . LEU A 1 111 ? 6.529 -4.477 4.527 1.00 95.44 111 LEU A C 1
ATOM 865 O O . LEU A 1 111 ? 5.965 -3.625 5.211 1.00 95.44 111 LEU A O 1
ATOM 869 N N . LEU A 1 112 ? 6.261 -5.780 4.636 1.00 96.25 112 LEU A N 1
ATOM 870 C CA . LEU A 1 112 ? 5.191 -6.341 5.472 1.00 96.25 112 LEU A CA 1
ATOM 871 C C . LEU A 1 112 ? 5.611 -6.635 6.918 1.00 96.25 112 LEU A C 1
ATOM 873 O O . LEU A 1 112 ? 4.753 -6.763 7.779 1.00 96.25 112 LEU A O 1
ATOM 877 N N . ASN A 1 113 ? 6.914 -6.718 7.204 1.00 90.75 113 ASN A N 1
ATOM 878 C CA . ASN A 1 113 ? 7.440 -6.935 8.560 1.00 90.75 113 ASN A CA 1
ATOM 879 C C . ASN A 1 113 ? 8.221 -5.720 9.085 1.00 90.75 113 ASN A C 1
ATOM 881 O O . ASN A 1 113 ? 9.031 -5.850 10.006 1.00 90.75 113 ASN A O 1
ATOM 885 N N . SER A 1 114 ? 8.036 -4.545 8.474 1.00 78.06 114 SER A N 1
ATOM 886 C CA . SER A 1 114 ? 8.714 -3.328 8.916 1.00 78.06 114 SER A CA 1
ATOM 887 C C . SER A 1 114 ? 8.327 -3.011 10.362 1.00 78.06 114 SER A C 1
ATOM 889 O O . SER A 1 114 ? 7.137 -3.015 10.681 1.00 78.06 114 SER A O 1
ATOM 891 N N . PRO A 1 115 ? 9.306 -2.738 11.243 1.00 69.12 115 PRO A N 1
ATOM 892 C CA . PRO A 1 115 ? 9.013 -2.438 12.633 1.00 69.12 115 PRO A CA 1
ATOM 893 C C . PRO A 1 115 ? 8.210 -1.144 12.739 1.00 69.12 115 PRO A C 1
ATOM 895 O O . PRO A 1 115 ? 8.353 -0.235 11.909 1.00 69.12 115 PRO A O 1
ATOM 898 N N . ASP A 1 116 ? 7.440 -1.030 13.820 1.00 64.75 116 ASP A N 1
ATOM 899 C CA . ASP A 1 116 ? 6.875 0.249 14.223 1.00 64.75 116 ASP A CA 1
ATOM 900 C C . ASP A 1 116 ? 8.022 1.256 14.318 1.00 64.75 116 ASP A C 1
ATOM 902 O O . ASP A 1 116 ? 9.000 1.075 15.049 1.00 64.75 116 ASP A O 1
ATOM 906 N N . THR A 1 117 ? 7.942 2.303 13.507 1.00 59.72 117 THR A N 1
ATOM 907 C CA . THR A 1 117 ? 8.937 3.371 13.465 1.00 59.72 117 THR A CA 1
ATOM 908 C C . THR A 1 117 ? 8.318 4.600 14.122 1.00 59.72 117 THR A C 1
ATOM 910 O O . THR A 1 117 ? 7.872 5.510 13.425 1.00 59.72 117 THR A O 1
ATOM 913 N N . PRO A 1 118 ? 8.294 4.667 15.471 1.00 52.50 118 PRO A N 1
ATOM 914 C CA . PRO A 1 118 ? 7.514 5.662 16.215 1.00 52.50 118 PRO A CA 1
ATOM 915 C C . PRO A 1 118 ? 7.955 7.118 15.996 1.00 52.50 118 PRO A C 1
ATOM 917 O O . PRO A 1 118 ? 7.300 8.034 16.478 1.00 52.50 118 PRO A O 1
ATOM 920 N N . ASN A 1 119 ? 9.068 7.369 15.295 1.00 54.34 119 ASN A N 1
ATOM 921 C CA . ASN A 1 119 ? 9.800 8.628 15.443 1.00 54.34 119 ASN A CA 1
ATOM 922 C C . ASN A 1 119 ? 10.055 9.438 14.162 1.00 54.34 119 ASN A C 1
ATOM 924 O O . ASN A 1 119 ? 10.481 10.583 14.285 1.00 54.34 119 ASN A O 1
ATOM 928 N N . PHE A 1 120 ? 9.797 8.930 12.948 1.00 54.25 120 PHE A N 1
ATOM 929 C CA . PHE A 1 120 ? 10.051 9.720 11.722 1.00 54.25 120 PHE A CA 1
ATOM 930 C C . PHE A 1 120 ? 8.852 10.576 11.275 1.00 54.25 120 PHE A C 1
ATOM 932 O O . PHE A 1 120 ? 9.006 11.414 10.397 1.00 54.25 120 PHE A O 1
ATOM 939 N N . LEU A 1 121 ? 7.669 10.415 11.872 1.00 53.06 121 LEU A N 1
ATOM 940 C CA . LEU A 1 121 ? 6.489 11.246 11.571 1.00 53.06 121 LEU A CA 1
ATOM 941 C C . LEU A 1 121 ? 6.126 12.213 12.697 1.00 53.06 121 LEU A C 1
ATOM 943 O O . LEU A 1 121 ? 5.213 13.029 12.532 1.00 53.06 121 LEU A O 1
ATOM 947 N N . ASN A 1 122 ? 6.849 12.156 13.820 1.00 52.34 122 ASN A N 1
ATOM 948 C CA . ASN A 1 122 ? 6.696 13.106 14.915 1.00 52.34 122 ASN A CA 1
ATOM 949 C C . ASN A 1 122 ? 6.999 14.516 14.384 1.00 52.34 122 ASN A C 1
ATOM 951 O O . ASN A 1 122 ? 8.138 14.855 14.072 1.00 52.34 122 ASN A O 1
ATOM 955 N N . GLY A 1 123 ? 5.943 15.319 14.213 1.00 49.16 123 GLY A N 1
ATOM 956 C CA . GLY A 1 123 ? 6.005 16.682 13.675 1.00 49.16 123 GLY A CA 1
ATOM 957 C C . GLY A 1 123 ? 5.454 16.879 12.255 1.00 49.16 123 GLY A C 1
ATOM 958 O O . GLY A 1 123 ? 5.336 18.029 11.826 1.00 49.16 123 GLY A O 1
ATOM 959 N N . CYS A 1 124 ? 5.074 15.815 11.535 1.00 51.41 124 CYS A N 1
ATOM 960 C CA . CYS A 1 124 ? 4.513 15.912 10.176 1.00 51.41 124 CYS A CA 1
ATOM 961 C C . CYS A 1 124 ? 3.031 16.330 10.146 1.00 51.41 124 CYS A C 1
ATOM 963 O O . CYS A 1 124 ? 2.563 16.860 9.140 1.00 51.41 124 CYS A O 1
ATOM 965 N N . SER A 1 125 ? 2.282 16.133 11.233 1.00 57.78 125 SER A N 1
ATOM 966 C CA . SER A 1 125 ? 0.930 16.675 11.383 1.00 57.78 125 SER A CA 1
ATOM 967 C C . SER A 1 125 ? 0.590 16.879 12.855 1.00 57.78 125 SER A C 1
ATOM 969 O O . SER A 1 125 ? 0.895 16.024 13.677 1.00 57.78 125 SER A O 1
ATOM 971 N N . GLN A 1 126 ? -0.043 18.008 13.177 1.00 63.97 126 GLN A N 1
ATOM 972 C CA . GLN A 1 126 ? -0.666 18.232 14.487 1.00 63.97 126 GLN A CA 1
ATOM 973 C C . GLN A 1 126 ? -2.135 17.790 14.513 1.00 63.97 126 GLN A C 1
ATOM 975 O O . GLN A 1 126 ? -2.805 17.961 15.523 1.00 63.97 126 GLN A O 1
ATOM 980 N N . VAL A 1 127 ? -2.644 17.245 13.403 1.00 72.88 127 VAL A N 1
ATOM 981 C CA . VAL A 1 127 ? -4.010 16.728 13.316 1.00 72.88 127 VAL A CA 1
ATOM 982 C C . VAL A 1 127 ? -3.991 15.266 13.779 1.00 72.88 127 VAL A C 1
ATOM 984 O O . VAL A 1 127 ? -3.368 14.448 13.096 1.00 72.88 127 VAL A O 1
ATOM 987 N N . PRO A 1 128 ? -4.660 14.912 14.893 1.00 74.12 128 PRO A N 1
ATOM 988 C CA . PRO A 1 128 ? -4.586 13.570 15.479 1.00 74.12 128 PRO A CA 1
ATOM 989 C C . PRO A 1 128 ? -4.967 12.448 14.509 1.00 74.12 128 PRO A C 1
ATOM 991 O O . PRO A 1 128 ? -4.250 11.460 14.390 1.00 74.12 128 PRO A O 1
ATOM 994 N N . THR A 1 129 ? -6.028 12.638 13.721 1.00 79.75 129 THR A N 1
ATOM 995 C CA . THR A 1 129 ? -6.474 11.655 12.720 1.00 79.75 129 THR A CA 1
ATOM 996 C C . THR A 1 129 ? -5.429 11.422 11.632 1.00 79.75 129 THR A C 1
ATOM 998 O O . THR A 1 129 ? -5.142 10.288 11.261 1.00 79.75 129 THR A O 1
ATOM 1001 N N . ALA A 1 130 ? -4.799 12.492 11.149 1.00 79.06 130 ALA A N 1
ATOM 1002 C CA . ALA A 1 130 ? -3.752 12.406 10.140 1.00 79.06 130 ALA A CA 1
ATOM 1003 C C . ALA A 1 130 ? -2.445 11.826 10.701 1.00 79.06 130 ALA A C 1
ATOM 1005 O O . ALA A 1 130 ? -1.635 11.299 9.938 1.00 79.06 130 ALA A O 1
ATOM 1006 N N . PHE A 1 131 ? -2.208 11.954 12.006 1.00 79.19 131 PHE A N 1
ATOM 1007 C CA . PHE A 1 131 ? -1.116 11.271 12.685 1.00 79.19 131 PHE A CA 1
ATOM 1008 C C . PHE A 1 131 ? -1.406 9.770 12.788 1.00 79.19 131 PHE A C 1
ATOM 1010 O O . PHE A 1 131 ? -0.589 8.984 12.318 1.00 79.19 131 PHE A O 1
ATOM 1017 N N . ALA A 1 132 ? -2.586 9.385 13.288 1.00 81.56 132 ALA A N 1
ATOM 1018 C CA . ALA A 1 132 ? -3.002 7.992 13.446 1.00 81.56 132 ALA A CA 1
ATOM 1019 C C . ALA A 1 132 ? -2.958 7.204 12.131 1.00 81.56 132 ALA A C 1
ATOM 1021 O O . ALA A 1 132 ? -2.324 6.151 12.063 1.00 81.56 132 ALA A O 1
ATOM 1022 N N . LEU A 1 133 ? -3.533 7.759 11.058 1.00 87.56 133 LEU A N 1
ATOM 1023 C CA . LEU A 1 133 ? -3.541 7.116 9.740 1.00 87.56 133 LEU A CA 1
ATOM 1024 C C . LEU A 1 133 ? -2.132 6.844 9.201 1.00 87.56 133 LEU A C 1
ATOM 1026 O O . LEU A 1 133 ? -1.916 5.849 8.523 1.00 87.56 133 LEU A O 1
ATOM 1030 N N . ARG A 1 134 ? -1.139 7.680 9.521 1.00 86.19 134 ARG A N 1
ATOM 1031 C CA . ARG A 1 134 ? 0.236 7.459 9.051 1.00 86.19 134 ARG A CA 1
ATOM 1032 C C . ARG A 1 134 ? 1.005 6.397 9.840 1.00 86.19 134 ARG A C 1
ATOM 1034 O O . ARG A 1 134 ? 2.057 5.966 9.375 1.00 86.19 134 ARG A O 1
ATOM 1041 N N . GLN A 1 135 ? 0.517 5.984 11.008 1.00 82.69 135 GLN A N 1
ATOM 1042 C CA . GLN A 1 135 ? 1.158 4.927 11.796 1.00 82.69 135 GLN A CA 1
ATOM 1043 C C . GLN A 1 135 ? 0.790 3.538 11.268 1.00 82.69 135 GLN A C 1
ATOM 1045 O O . GLN A 1 135 ? 1.634 2.645 11.183 1.00 82.69 135 GLN A O 1
ATOM 1050 N N . VAL A 1 136 ? -0.476 3.349 10.899 1.00 88.19 136 VAL A N 1
ATOM 1051 C CA . VAL A 1 136 ? -1.022 2.067 10.453 1.00 88.19 136 VAL A CA 1
ATOM 1052 C C . VAL A 1 136 ? -2.218 2.301 9.541 1.00 88.19 136 VAL A C 1
ATOM 1054 O O . VAL A 1 136 ? -2.988 3.239 9.750 1.00 88.19 136 VAL A O 1
ATOM 1057 N N . PHE A 1 137 ? -2.408 1.440 8.540 1.00 92.81 137 PHE A N 1
ATOM 1058 C CA . PHE A 1 137 ? -3.637 1.484 7.757 1.00 92.81 137 PHE A CA 1
ATOM 1059 C C . PHE A 1 137 ? -4.824 1.056 8.612 1.00 92.81 137 PHE A C 1
ATOM 1061 O O . PHE A 1 137 ? -4.815 0.002 9.244 1.00 92.81 137 PHE A O 1
ATOM 1068 N N . HIS A 1 138 ? -5.870 1.877 8.612 1.00 93.75 138 HIS A N 1
ATOM 1069 C CA . HIS A 1 138 ? -7.077 1.567 9.361 1.00 93.75 138 HIS A CA 1
ATOM 1070 C C . HIS A 1 138 ? -7.776 0.316 8.778 1.00 93.75 138 HIS A C 1
ATOM 1072 O O . HIS A 1 138 ? -7.911 0.232 7.551 1.00 93.75 138 HIS A O 1
ATOM 1078 N N . PRO A 1 139 ? -8.304 -0.615 9.602 1.00 95.38 139 PRO A N 1
ATOM 1079 C CA . PRO A 1 139 ? -8.907 -1.867 9.126 1.00 95.38 139 PRO A CA 1
ATOM 1080 C C . PRO A 1 139 ? -10.012 -1.697 8.075 1.00 95.38 139 PRO A C 1
ATOM 1082 O O . PRO A 1 139 ? -10.133 -2.513 7.165 1.00 95.38 139 PRO A O 1
ATOM 1085 N N . LEU A 1 140 ? -10.796 -0.617 8.154 1.00 95.00 140 LEU A N 1
ATOM 1086 C CA . LEU A 1 140 ? -11.826 -0.304 7.151 1.00 95.00 140 LEU A CA 1
ATOM 1087 C C . LEU A 1 140 ? -11.234 -0.024 5.759 1.00 95.00 140 LEU A C 1
ATOM 1089 O O . LEU A 1 140 ? -11.786 -0.469 4.756 1.00 95.00 140 LEU A O 1
ATOM 1093 N N . ILE A 1 141 ? -10.092 0.667 5.695 1.00 96.44 141 ILE A N 1
ATOM 1094 C CA . ILE A 1 141 ? -9.391 0.989 4.441 1.00 9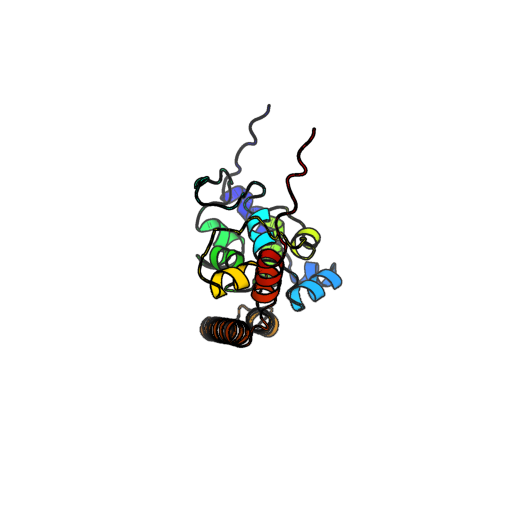6.44 141 ILE A CA 1
ATOM 1095 C C . ILE A 1 141 ? -8.779 -0.287 3.843 1.00 96.44 141 ILE A C 1
ATOM 1097 O O . ILE A 1 141 ? -8.878 -0.522 2.634 1.00 96.44 141 ILE A O 1
ATOM 1101 N N . VAL A 1 142 ? -8.192 -1.133 4.697 1.00 97.25 142 VAL A N 1
ATOM 1102 C CA . VAL A 1 142 ? -7.661 -2.450 4.311 1.00 97.25 142 VAL A CA 1
ATOM 1103 C C . VAL A 1 142 ? -8.783 -3.319 3.747 1.00 97.25 142 VAL A C 1
ATOM 1105 O O . VAL A 1 142 ? -8.680 -3.792 2.619 1.00 97.25 142 VAL A O 1
ATOM 1108 N N . THR A 1 143 ? -9.896 -3.446 4.475 1.00 96.94 143 THR A N 1
ATOM 1109 C CA . THR A 1 143 ? -11.055 -4.268 4.088 1.00 96.94 143 THR A CA 1
ATOM 1110 C C . THR A 1 143 ? -11.623 -3.850 2.734 1.00 96.94 143 THR A C 1
ATOM 1112 O O . THR A 1 143 ? -11.865 -4.704 1.883 1.00 96.94 143 THR A O 1
ATOM 1115 N N . ALA A 1 144 ? -11.796 -2.545 2.500 1.00 96.62 144 ALA A N 1
ATOM 1116 C CA . ALA A 1 144 ? -12.291 -2.036 1.221 1.00 96.62 144 ALA A CA 1
ATOM 1117 C C . ALA A 1 144 ? -11.396 -2.463 0.045 1.00 96.62 144 ALA A C 1
ATOM 1119 O O . ALA A 1 144 ? -11.890 -2.859 -1.008 1.00 96.62 144 ALA A O 1
ATOM 1120 N N . THR A 1 145 ? -10.078 -2.439 0.242 1.00 97.50 145 THR A N 1
ATOM 1121 C CA . THR A 1 145 ? -9.103 -2.817 -0.790 1.00 97.50 145 THR A CA 1
ATOM 1122 C C . THR A 1 145 ? -9.042 -4.329 -0.989 1.00 97.50 145 THR A C 1
ATOM 1124 O O . THR A 1 145 ? -9.076 -4.804 -2.123 1.00 97.50 145 THR A O 1
ATOM 1127 N N . VAL A 1 146 ? -8.978 -5.097 0.100 1.00 97.12 146 VAL A N 1
ATOM 1128 C CA . VAL A 1 146 ? -8.879 -6.563 0.062 1.00 97.12 146 VAL A CA 1
ATOM 1129 C C . VAL A 1 146 ? -10.126 -7.184 -0.567 1.00 97.12 146 VAL A C 1
ATOM 1131 O O . VAL A 1 146 ? -9.996 -8.100 -1.373 1.00 97.12 146 VAL A O 1
ATOM 1134 N N . ASN A 1 147 ? -11.318 -6.652 -0.285 1.00 96.75 147 ASN A N 1
ATOM 1135 C CA . ASN A 1 147 ? -12.568 -7.152 -0.867 1.00 96.75 147 ASN A CA 1
ATOM 1136 C C . ASN A 1 147 ? -12.681 -6.904 -2.377 1.00 96.75 147 ASN A C 1
ATOM 1138 O O . ASN A 1 147 ? -13.358 -7.662 -3.067 1.00 96.75 147 ASN A O 1
ATOM 1142 N N . ALA A 1 148 ? -12.050 -5.846 -2.890 1.00 94.88 148 ALA A N 1
ATOM 1143 C CA . ALA A 1 148 ? -12.070 -5.521 -4.315 1.00 94.88 148 ALA A CA 1
ATOM 1144 C C . ALA A 1 148 ? -10.974 -6.244 -5.119 1.00 94.88 148 ALA A C 1
ATOM 1146 O O . ALA A 1 148 ? -11.063 -6.319 -6.346 1.00 94.88 148 ALA A O 1
ATOM 1147 N N . HIS A 1 149 ? -9.952 -6.784 -4.446 1.00 93.25 149 HIS A N 1
ATOM 1148 C CA . HIS A 1 149 ? -8.820 -7.460 -5.074 1.00 93.25 149 HIS A CA 1
ATOM 1149 C C . HIS A 1 149 ? -9.279 -8.651 -5.952 1.00 93.25 149 HIS A C 1
ATOM 1151 O O . HIS A 1 149 ? -10.118 -9.437 -5.511 1.00 93.25 149 HIS A O 1
ATOM 1157 N N . PRO A 1 150 ? -8.749 -8.827 -7.185 1.00 91.31 150 PRO A N 1
ATOM 1158 C CA . PRO A 1 150 ? -7.560 -8.186 -7.761 1.00 91.31 150 PRO A CA 1
ATOM 1159 C C . PRO A 1 150 ? -7.750 -6.762 -8.281 1.00 91.31 150 PRO A C 1
ATOM 1161 O O . PRO A 1 150 ? -6.769 -6.087 -8.584 1.00 91.31 150 PRO A O 1
ATOM 1164 N N . HIS A 1 151 ? -8.984 -6.278 -8.357 1.00 92.12 151 HIS A N 1
ATOM 1165 C CA . HIS A 1 151 ? -9.275 -4.942 -8.849 1.00 92.12 151 HIS A CA 1
ATOM 1166 C C . HIS A 1 151 ? -9.050 -3.879 -7.771 1.00 92.12 151 HIS A C 1
ATOM 1168 O O . HIS A 1 151 ? -9.024 -4.147 -6.569 1.00 92.12 151 HIS A O 1
ATOM 1174 N N . GLN A 1 152 ? -8.881 -2.636 -8.212 1.00 89.56 152 GLN A N 1
ATOM 1175 C CA . GLN A 1 152 ? -8.932 -1.504 -7.301 1.00 89.56 152 GLN A CA 1
ATOM 1176 C C . GLN A 1 152 ? -10.391 -1.239 -6.924 1.00 89.56 152 GLN A C 1
ATOM 1178 O O . GLN A 1 152 ? -11.262 -1.222 -7.797 1.00 89.56 152 GLN A O 1
ATOM 1183 N N . ALA A 1 153 ? -10.649 -1.007 -5.636 1.00 91.00 153 ALA A N 1
ATOM 1184 C CA . ALA A 1 153 ? -11.966 -0.584 -5.184 1.00 91.00 153 ALA A CA 1
ATOM 1185 C C . ALA A 1 153 ? -12.388 0.719 -5.896 1.00 91.00 153 ALA A C 1
ATOM 1187 O O . ALA A 1 153 ? -11.539 1.582 -6.157 1.00 91.00 153 ALA A O 1
ATOM 1188 N N . PRO A 1 154 ? -13.682 0.895 -6.211 1.00 93.62 154 PRO A N 1
ATOM 1189 C CA . PRO A 1 154 ? -14.207 2.169 -6.679 1.00 93.62 154 PRO A CA 1
ATOM 1190 C C . PRO A 1 154 ? -13.798 3.326 -5.758 1.00 93.62 154 PRO A C 1
ATOM 1192 O O . PRO A 1 154 ? -13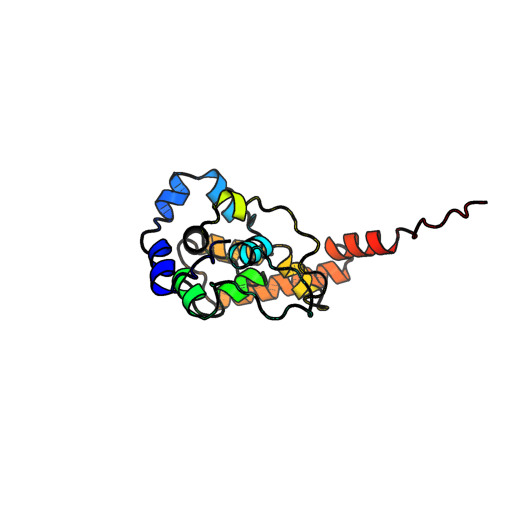.703 3.178 -4.539 1.00 93.62 154 PRO A O 1
ATOM 1195 N N . LEU A 1 155 ? -13.568 4.509 -6.337 1.00 90.88 155 LEU A N 1
ATOM 1196 C CA . LEU A 1 155 ? -13.157 5.687 -5.563 1.00 90.88 155 LEU A CA 1
ATOM 1197 C C . LEU A 1 155 ? -14.180 6.061 -4.481 1.00 90.88 155 LEU A C 1
ATOM 1199 O O . LEU A 1 155 ? -13.785 6.532 -3.416 1.00 90.88 155 LEU A O 1
ATOM 1203 N N . GLU A 1 156 ? -15.466 5.842 -4.751 1.00 94.38 156 GLU A N 1
ATOM 1204 C CA . GLU A 1 156 ? -16.551 6.062 -3.794 1.00 94.38 156 GLU A CA 1
ATOM 1205 C C . GLU A 1 156 ? -16.394 5.168 -2.557 1.00 94.38 156 GLU A C 1
ATOM 1207 O O . GLU A 1 156 ? -16.329 5.692 -1.447 1.00 94.38 156 GLU A O 1
ATOM 1212 N N . ASP A 1 157 ? -16.181 3.864 -2.749 1.00 93.69 157 ASP A N 1
ATOM 1213 C CA . ASP A 1 157 ? -15.983 2.894 -1.666 1.00 93.69 157 ASP A CA 1
ATOM 1214 C C . ASP A 1 157 ? -14.730 3.206 -0.838 1.00 93.69 157 ASP A C 1
ATOM 1216 O O . ASP A 1 157 ? -14.768 3.202 0.395 1.00 93.69 157 ASP A O 1
ATOM 1220 N N . MET A 1 158 ? -13.615 3.549 -1.497 1.00 93.44 158 MET A N 1
ATOM 1221 C CA . MET A 1 158 ? -12.387 3.960 -0.803 1.00 93.44 158 MET A CA 1
ATOM 1222 C C . MET A 1 158 ? -12.595 5.248 0.006 1.00 93.44 158 MET A C 1
ATOM 1224 O O . MET A 1 158 ? -12.108 5.368 1.131 1.00 93.44 158 MET A O 1
ATOM 1228 N N . THR A 1 159 ? -13.331 6.215 -0.550 1.00 94.62 159 THR A N 1
ATOM 1229 C CA . THR A 1 159 ? -13.640 7.484 0.126 1.00 94.62 159 THR A CA 1
ATOM 1230 C C . THR A 1 159 ? -14.570 7.257 1.313 1.00 94.62 159 THR A C 1
ATOM 1232 O O . THR A 1 159 ? -14.364 7.835 2.380 1.00 94.62 159 THR A O 1
ATOM 1235 N N . GLN A 1 160 ? -15.564 6.385 1.162 1.00 96.81 160 GLN A N 1
ATOM 1236 C CA . GLN A 1 160 ? -16.456 5.987 2.240 1.00 96.81 160 GLN A CA 1
ATOM 1237 C C . GLN A 1 160 ? -15.681 5.309 3.375 1.00 96.81 160 GLN A C 1
ATOM 1239 O O . GLN A 1 160 ? -15.835 5.708 4.529 1.00 96.81 160 GLN A O 1
ATOM 1244 N N . ALA A 1 161 ? -14.808 4.348 3.060 1.00 95.88 161 ALA A N 1
ATOM 1245 C CA . ALA A 1 161 ? -13.975 3.668 4.047 1.00 95.88 161 ALA A CA 1
ATOM 1246 C C . ALA A 1 161 ? -13.046 4.639 4.795 1.00 95.88 161 ALA A C 1
ATOM 1248 O O . ALA A 1 161 ? -12.918 4.549 6.016 1.00 95.88 161 ALA A O 1
ATOM 1249 N N . LEU A 1 162 ? -12.445 5.603 4.090 1.00 95.69 162 LEU A N 1
ATOM 1250 C CA . LEU A 1 162 ? -11.618 6.647 4.699 1.00 95.69 162 LEU A CA 1
ATOM 1251 C C . LEU A 1 162 ? -12.432 7.546 5.641 1.00 95.69 162 LEU A C 1
ATOM 1253 O O . LEU A 1 162 ? -12.001 7.804 6.762 1.00 95.69 162 LEU A O 1
ATOM 1257 N N . ASN A 1 163 ? -13.616 7.997 5.225 1.00 95.69 163 ASN A N 1
ATOM 1258 C CA . ASN A 1 163 ? -14.479 8.827 6.069 1.00 95.69 163 ASN A CA 1
ATOM 1259 C C . ASN A 1 163 ? -14.921 8.080 7.336 1.00 95.69 163 ASN A C 1
ATOM 1261 O O . ASN A 1 163 ? -14.910 8.654 8.424 1.00 95.69 163 ASN A O 1
ATOM 1265 N N . GLN A 1 164 ? -15.255 6.794 7.213 1.00 95.06 164 GLN A N 1
ATOM 1266 C CA . GLN A 1 164 ? -15.592 5.949 8.360 1.00 95.06 164 GLN A CA 1
ATOM 1267 C C . GLN A 1 164 ? -14.384 5.713 9.276 1.00 95.06 164 GLN A C 1
ATOM 1269 O O . GLN A 1 164 ? -14.534 5.752 10.493 1.00 95.06 164 GLN A O 1
ATOM 1274 N N . ALA A 1 165 ? -13.185 5.523 8.717 1.00 93.19 165 ALA A N 1
ATOM 1275 C CA . ALA A 1 165 ? -11.952 5.418 9.493 1.00 93.19 165 ALA A CA 1
ATOM 1276 C C . ALA A 1 165 ? -11.669 6.702 10.283 1.00 93.19 165 ALA A C 1
ATOM 1278 O O . ALA A 1 165 ? -11.373 6.641 11.472 1.00 93.19 165 ALA A O 1
ATOM 1279 N N . ILE A 1 166 ? -11.814 7.872 9.653 1.00 91.38 166 ILE A N 1
ATOM 1280 C CA . ILE A 1 166 ? -11.652 9.168 10.324 1.00 91.38 166 ILE A CA 1
ATOM 1281 C C . ILE A 1 166 ? -12.659 9.312 11.468 1.00 91.38 166 ILE A C 1
ATOM 1283 O O . ILE A 1 166 ? -12.266 9.702 12.563 1.00 91.38 166 ILE A O 1
ATOM 1287 N N . ALA A 1 167 ? -13.930 8.971 11.238 1.00 91.38 167 ALA A N 1
ATOM 1288 C CA . ALA A 1 167 ? -14.958 9.015 12.274 1.00 91.38 167 ALA A CA 1
ATOM 1289 C C . ALA A 1 167 ? -14.646 8.065 13.444 1.00 91.38 167 ALA A C 1
ATOM 1291 O O . ALA A 1 167 ? -14.762 8.468 14.597 1.00 91.38 167 ALA A O 1
ATOM 1292 N N . ALA A 1 168 ? -14.188 6.841 13.161 1.00 88.88 168 ALA A N 1
ATOM 1293 C CA . ALA A 1 168 ? -13.806 5.871 14.186 1.00 88.88 168 ALA A CA 1
ATOM 1294 C C . ALA A 1 168 ? -12.604 6.343 15.022 1.00 88.88 168 ALA A C 1
ATOM 1296 O O . ALA A 1 168 ? -12.610 6.200 16.241 1.00 88.88 168 ALA A O 1
ATOM 1297 N N . ILE A 1 169 ? -11.599 6.952 14.384 1.00 86.69 169 ILE A N 1
ATOM 1298 C CA . ILE A 1 169 ? -10.444 7.525 15.088 1.00 86.69 169 ILE A CA 1
ATOM 1299 C C . ILE A 1 169 ? -10.883 8.694 15.975 1.00 86.69 169 ILE A C 1
ATOM 1301 O O . ILE A 1 169 ? -10.470 8.765 17.127 1.00 86.69 169 ILE A O 1
ATOM 1305 N N . LEU A 1 170 ? -11.729 9.599 15.468 1.00 88.00 170 LEU A N 1
ATOM 1306 C CA . LEU A 1 170 ? -12.260 10.710 16.266 1.00 88.00 170 LEU A CA 1
ATOM 1307 C C . LEU A 1 170 ? -13.030 10.202 17.488 1.00 88.00 170 LEU A C 1
ATOM 1309 O O . LEU A 1 170 ? -12.765 10.670 18.590 1.00 88.00 170 LEU A O 1
ATOM 1313 N N . GLN A 1 171 ? -13.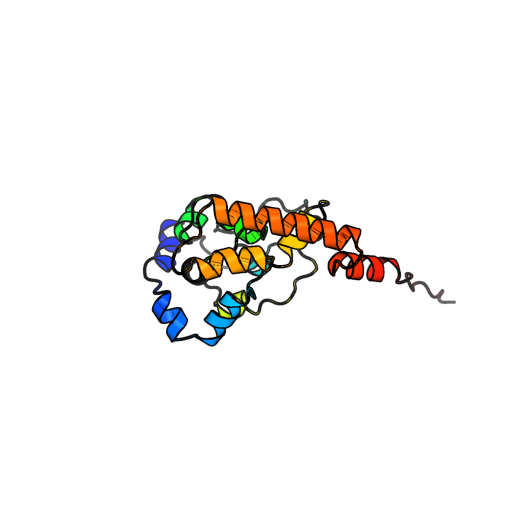894 9.201 17.309 1.00 87.06 171 GLN A N 1
ATOM 1314 C CA . GLN A 1 171 ? -14.626 8.588 18.416 1.00 87.06 171 GLN A CA 1
ATOM 1315 C C . GLN A 1 171 ? -13.676 7.958 19.441 1.00 87.06 171 GLN A C 1
ATOM 1317 O O . GLN A 1 171 ? -13.817 8.190 20.632 1.00 87.06 171 GLN A O 1
ATOM 1322 N N . SER A 1 172 ? -12.652 7.227 18.991 1.00 84.56 172 SER A N 1
ATOM 1323 C CA . SER A 1 172 ? -11.666 6.624 19.894 1.00 84.56 172 SER A CA 1
ATOM 1324 C C . SER A 1 172 ? -10.836 7.658 20.664 1.00 84.56 172 SER A C 1
ATOM 1326 O O . SER A 1 172 ? -10.331 7.354 21.744 1.00 84.56 172 SER A O 1
ATOM 1328 N N . ILE A 1 173 ? -10.638 8.854 20.105 1.00 81.31 173 ILE A N 1
ATOM 1329 C CA . ILE A 1 173 ? -9.983 9.968 20.801 1.00 81.31 173 ILE A CA 1
ATOM 1330 C C . ILE A 1 173 ? -10.923 10.545 21.862 1.00 81.31 173 ILE A C 1
ATOM 1332 O O . ILE A 1 173 ? -10.480 10.778 22.983 1.00 81.31 173 ILE A O 1
ATOM 1336 N N . GLU A 1 174 ? -12.196 10.763 21.523 1.00 84.00 174 GLU A N 1
ATOM 1337 C CA . GLU A 1 174 ? -13.220 11.235 22.468 1.00 84.00 174 GLU A CA 1
ATOM 1338 C C . GLU A 1 174 ? -13.431 10.254 23.629 1.00 84.00 174 GLU A C 1
ATOM 1340 O O . GLU A 1 174 ? -13.594 10.684 24.769 1.00 84.00 174 GLU A O 1
ATOM 1345 N N . ASP A 1 175 ? -13.354 8.952 23.352 1.00 83.38 175 ASP A N 1
ATOM 1346 C CA . ASP A 1 175 ? -13.511 7.877 24.335 1.00 83.38 175 ASP A CA 1
ATOM 1347 C C . ASP A 1 175 ? -12.226 7.602 25.148 1.00 83.38 175 ASP A C 1
ATOM 1349 O O . ASP A 1 175 ? -12.221 6.722 26.008 1.00 83.38 175 ASP A O 1
ATOM 1353 N N . GLU A 1 176 ? -11.121 8.312 24.875 1.00 78.38 176 GLU A N 1
ATOM 1354 C CA . GLU A 1 176 ? -9.785 8.087 25.461 1.00 78.38 176 GLU A CA 1
ATOM 1355 C C . GLU A 1 176 ? -9.232 6.657 25.262 1.00 78.38 176 GLU A C 1
ATOM 1357 O O . GLU A 1 176 ? -8.291 6.231 25.931 1.00 78.38 176 GLU A O 1
ATOM 1362 N N . THR A 1 177 ? -9.776 5.900 24.307 1.00 73.25 177 THR A N 1
ATOM 1363 C CA . THR A 1 177 ? -9.345 4.529 23.987 1.00 73.25 177 THR A CA 1
ATOM 1364 C C . THR A 1 177 ? -8.319 4.467 22.863 1.00 73.25 177 THR A C 1
ATOM 1366 O O . THR A 1 177 ? -7.837 3.383 22.531 1.00 73.25 177 THR A O 1
ATOM 1369 N N . ASP A 1 178 ? -8.004 5.603 22.235 1.00 67.19 178 ASP A N 1
ATOM 1370 C CA . ASP A 1 178 ? -7.059 5.640 21.124 1.00 67.19 178 ASP A CA 1
ATOM 1371 C C . ASP A 1 178 ? -5.653 5.219 21.600 1.00 67.19 178 ASP A C 1
ATOM 1373 O O . ASP A 1 178 ? -5.106 5.833 22.523 1.00 67.19 178 ASP A O 1
ATOM 1377 N N . PRO A 1 179 ? -5.032 4.196 20.977 1.00 57.47 179 PRO A N 1
ATOM 1378 C CA . PRO A 1 179 ? -3.728 3.686 21.397 1.00 57.47 179 PRO A CA 1
ATOM 1379 C C . PRO A 1 179 ? -2.621 4.747 21.399 1.00 57.47 179 PRO A C 1
ATOM 1381 O O . PRO A 1 179 ? -1.671 4.643 22.176 1.00 57.47 179 PRO A O 1
ATOM 1384 N N . LEU A 1 180 ? -2.722 5.777 20.550 1.00 56.25 180 LEU A N 1
ATOM 1385 C CA . LEU A 1 180 ? -1.752 6.871 20.492 1.00 56.25 180 LEU A CA 1
ATOM 1386 C C . LEU A 1 180 ? -2.040 7.918 21.570 1.00 56.25 180 LEU A C 1
ATOM 1388 O O . LEU A 1 180 ? -1.092 8.417 22.168 1.00 56.25 180 LEU A O 1
ATOM 1392 N N . THR A 1 181 ? -3.303 8.204 21.883 1.00 55.78 181 THR A N 1
ATOM 1393 C CA . THR A 1 181 ? -3.698 9.027 23.042 1.00 55.78 181 THR A CA 1
ATOM 1394 C C . THR A 1 181 ? -3.251 8.381 24.358 1.00 55.78 181 THR A C 1
ATOM 1396 O O . THR A 1 181 ? -2.674 9.057 25.214 1.00 55.78 181 THR A O 1
ATOM 1399 N N . LEU A 1 182 ? -3.404 7.062 24.495 1.00 53.94 182 LEU A N 1
ATOM 1400 C CA . LEU A 1 182 ? -2.892 6.293 25.635 1.00 53.94 182 LEU A CA 1
ATOM 1401 C C . LEU A 1 182 ? -1.354 6.334 25.698 1.00 53.94 182 LEU A C 1
ATOM 1403 O O . LEU A 1 182 ? -0.786 6.676 26.730 1.00 53.94 182 LEU A O 1
ATOM 1407 N N . CYS A 1 183 ? -0.655 6.115 24.580 1.00 48.12 183 CYS A N 1
ATOM 1408 C CA . CYS A 1 183 ? 0.809 6.205 24.540 1.00 48.12 183 CYS A CA 1
ATOM 1409 C C . CYS A 1 183 ? 1.336 7.626 24.845 1.00 48.12 183 CYS A C 1
ATOM 1411 O O . CYS A 1 183 ? 2.320 7.791 25.568 1.00 48.12 183 CYS A O 1
ATOM 1413 N N . LEU A 1 184 ? 0.683 8.675 24.335 1.00 49.72 184 LEU A N 1
ATOM 1414 C CA . LEU A 1 184 ? 1.065 10.072 24.577 1.00 49.72 184 LEU A CA 1
ATOM 1415 C C . LEU A 1 184 ? 0.776 10.515 26.018 1.00 49.72 184 LEU A C 1
ATOM 1417 O O . LEU A 1 184 ? 1.602 11.212 26.608 1.00 49.72 184 LEU A O 1
ATOM 1421 N N . SER A 1 185 ? -0.344 10.091 26.606 1.00 53.22 185 SER A N 1
ATOM 1422 C CA . SER A 1 185 ? -0.660 10.353 28.017 1.00 53.22 185 SER A CA 1
ATOM 1423 C C . SER A 1 185 ? 0.292 9.614 28.970 1.00 53.22 185 SER A C 1
ATOM 1425 O O . SER A 1 185 ? 0.753 10.193 29.956 1.00 53.22 185 SER A O 1
ATOM 1427 N N . GLU A 1 186 ? 0.707 8.389 28.641 1.00 48.91 186 GLU A N 1
ATOM 1428 C CA . GLU A 1 186 ? 1.759 7.655 29.362 1.00 48.91 186 GLU A CA 1
ATOM 1429 C C . GLU A 1 186 ? 3.139 8.331 29.261 1.00 48.91 186 GLU A C 1
ATOM 1431 O O . GLU A 1 186 ? 3.920 8.333 30.217 1.00 48.91 186 GLU A O 1
ATOM 1436 N N . LEU A 1 187 ? 3.458 8.946 28.118 1.00 46.06 187 LEU A N 1
ATOM 1437 C CA . LEU A 1 187 ? 4.697 9.712 27.939 1.00 46.06 187 L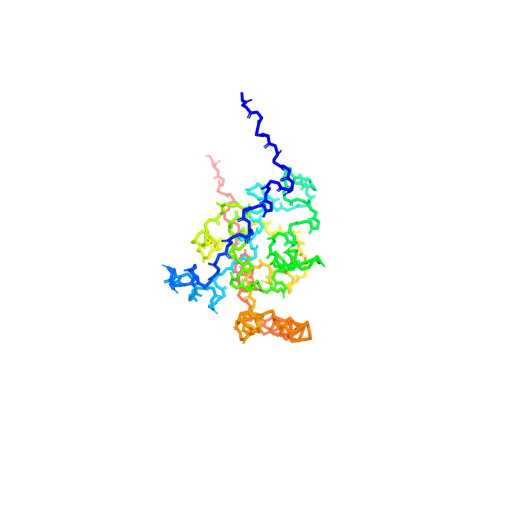EU A CA 1
ATOM 1438 C C . LEU A 1 187 ? 4.681 11.047 28.698 1.00 46.06 187 LEU A C 1
ATOM 1440 O O . LEU A 1 187 ? 5.731 11.485 29.166 1.00 46.06 187 LEU A O 1
ATOM 1444 N N . GLN A 1 188 ? 3.516 11.677 28.858 1.00 45.38 188 GLN A N 1
ATOM 1445 C CA . GLN A 1 188 ? 3.350 12.916 29.631 1.00 45.38 188 GLN A CA 1
ATOM 1446 C C . GLN A 1 188 ? 3.320 12.689 31.150 1.00 45.38 188 GLN A C 1
ATOM 1448 O O . GLN A 1 188 ? 3.599 13.612 31.914 1.00 45.38 188 GLN A O 1
ATOM 1453 N N . THR A 1 189 ? 3.011 11.473 31.602 1.00 44.09 189 THR A N 1
ATOM 1454 C CA . THR A 1 189 ? 2.922 11.117 33.029 1.00 44.09 189 THR A CA 1
ATOM 1455 C C . THR A 1 189 ? 4.218 10.555 33.613 1.00 44.09 189 THR A C 1
ATOM 1457 O O . THR A 1 189 ? 4.305 10.388 34.829 1.00 44.09 189 THR A O 1
ATOM 1460 N N . LYS A 1 190 ? 5.261 10.316 32.803 1.00 39.00 190 LYS A N 1
ATOM 1461 C CA . LYS A 1 190 ? 6.605 10.000 33.316 1.00 39.00 190 LYS A CA 1
ATOM 1462 C C . LYS A 1 190 ? 7.310 11.287 33.769 1.00 39.00 190 LYS A C 1
ATOM 1464 O O . LYS A 1 190 ? 7.701 12.085 32.916 1.00 39.00 190 LYS A O 1
ATOM 1469 N N . PRO A 1 191 ? 7.527 11.508 35.081 1.00 39.47 191 PRO A N 1
ATOM 1470 C CA . PRO A 1 191 ? 8.303 12.651 35.533 1.00 39.47 191 PRO A CA 1
ATOM 1471 C C . PRO A 1 191 ? 9.755 12.502 35.068 1.00 39.47 191 PRO A C 1
ATOM 1473 O O . PRO A 1 191 ? 10.350 11.424 35.141 1.00 39.47 191 PRO A O 1
ATOM 1476 N N . TYR A 1 192 ? 10.318 13.609 34.591 1.00 37.88 192 TYR A N 1
ATOM 1477 C CA . TYR A 1 192 ? 11.732 13.753 34.263 1.00 37.88 192 TYR A CA 1
ATOM 1478 C C . TYR A 1 192 ? 12.565 13.435 35.520 1.00 37.88 192 TYR A C 1
ATOM 1480 O O . TYR A 1 192 ? 12.602 14.221 36.464 1.00 37.88 192 TYR A O 1
ATOM 1488 N N . LEU A 1 193 ? 13.196 12.260 35.570 1.00 45.78 193 LEU A N 1
ATOM 1489 C CA . LEU A 1 193 ? 14.146 11.886 36.622 1.00 45.78 193 LEU A CA 1
ATOM 1490 C C . LEU A 1 193 ? 15.563 12.234 36.148 1.00 45.78 193 LEU A C 1
ATOM 1492 O O . LEU A 1 193 ? 16.280 11.413 35.585 1.00 45.78 193 LEU A O 1
ATOM 1496 N N . GLY A 1 194 ? 15.941 13.489 36.361 1.00 39.47 194 GLY A N 1
ATOM 1497 C CA . GLY A 1 194 ? 17.301 14.021 36.253 1.00 39.47 194 GLY A CA 1
ATOM 1498 C C . GLY A 1 194 ? 17.244 15.457 36.766 1.00 39.47 194 GLY A C 1
ATOM 1499 O O . GLY A 1 194 ? 16.425 16.222 36.279 1.00 39.47 194 GLY A O 1
ATOM 1500 N N . GLU A 1 195 ? 17.962 15.864 37.806 1.00 37.72 195 GLU A N 1
ATOM 1501 C CA . GLU A 1 195 ? 19.371 15.605 38.095 1.00 37.72 195 GLU A CA 1
ATOM 1502 C C . GLU A 1 195 ? 19.586 15.221 39.571 1.00 37.72 195 GLU A C 1
ATOM 1504 O O . GLU A 1 195 ? 19.054 15.855 40.479 1.00 37.72 195 GLU A O 1
ATOM 1509 N N . GLN A 1 196 ? 20.397 14.186 39.823 1.00 40.34 196 GLN A N 1
ATOM 1510 C CA . GLN A 1 196 ? 21.077 14.062 41.110 1.00 40.34 196 GLN A CA 1
ATOM 1511 C C . GLN A 1 196 ? 22.294 14.984 41.079 1.00 40.34 196 GLN A C 1
ATOM 1513 O O . GLN A 1 196 ? 23.235 14.748 40.316 1.00 40.34 196 GLN A O 1
ATOM 1518 N N . ASP A 1 197 ? 22.245 16.013 41.921 1.00 43.81 197 ASP A N 1
ATOM 1519 C CA . ASP A 1 197 ? 23.389 16.812 42.344 1.00 43.81 197 ASP A CA 1
ATOM 1520 C C . ASP A 1 197 ? 24.553 15.889 42.729 1.00 43.81 197 ASP A C 1
ATOM 1522 O O . ASP A 1 197 ? 24.448 15.061 43.640 1.00 43.81 197 ASP A O 1
ATOM 1526 N N . LYS A 1 198 ? 25.681 16.034 42.033 1.00 43.00 198 LYS A N 1
ATOM 1527 C CA . LYS A 1 198 ? 26.964 15.517 42.507 1.00 43.00 198 LYS A CA 1
ATOM 1528 C C . LYS A 1 198 ? 27.568 16.567 43.436 1.00 43.00 198 LYS A C 1
ATOM 1530 O O . LYS A 1 198 ? 27.988 17.621 42.965 1.00 43.00 198 LYS A O 1
ATOM 1535 N N . SER A 1 199 ? 27.582 16.261 44.735 1.00 48.50 199 SER A N 1
ATOM 1536 C CA . SER A 1 199 ? 28.517 16.861 45.702 1.00 48.50 199 SER A CA 1
ATOM 1537 C C . SER A 1 199 ? 29.962 16.479 45.393 1.00 48.50 199 SER A C 1
ATOM 1539 O O . SER A 1 199 ? 30.173 15.371 44.845 1.00 48.50 199 SER A O 1
#